Protein AF-A0A348VU96-F1 (afdb_monomer)

Mean predicted aligned error: 16.81 Å

Foldseek 3Di:
DDKDWDDDDPPDWTWIWDDDPPDIDIDTDPDDDDPPPPPPPPDDPDDDPPPQDADPPPRHTADLPDCARPVPRDGDDNPDDDPPLVVLLVPDDLVLQCLLAPPPSVVLSVVCVVQVPPPHGDDDFDFDVCCLPPVLLVCVFFVVVVVSVVCVVLVVDPPSNVVNNVVSRRCVSSVSSVVLSVQLSVLSVVDPDDPVVSSVSSNVSGYTDCCSVVVCVVVVVVVVVVCVVVVVVVVVVVQVVQVVVQLVLQLLLLVLLLVLCVVPVPDQFDDPVSSVVSVRDDDPQKDKDWPGGGQQWTKIWIGGVSHQWIWMQTNVSDIDTDGDD

Structure (mmCIF, N/CA/C/O backbone):
data_AF-A0A348VU96-F1
#
_entry.id   AF-A0A348VU96-F1
#
loop_
_atom_site.group_PDB
_atom_site.id
_atom_site.type_symbol
_atom_site.label_atom_id
_atom_site.label_alt_id
_atom_site.label_comp_id
_atom_site.label_asym_id
_atom_site.label_entity_id
_atom_site.label_seq_id
_atom_site.pdbx_PDB_ins_code
_atom_site.Cartn_x
_atom_site.Cartn_y
_atom_site.Cartn_z
_atom_site.occupancy
_atom_site.B_iso_or_equiv
_atom_site.auth_seq_id
_atom_site.auth_comp_id
_atom_site.auth_asym_id
_atom_site.auth_atom_id
_atom_site.pdbx_PDB_model_num
ATOM 1 N N . MET A 1 1 ? -46.632 -31.978 72.335 1.00 42.19 1 MET A N 1
ATOM 2 C CA . MET A 1 1 ? -46.566 -30.514 72.508 1.00 42.19 1 MET A CA 1
ATOM 3 C C . MET A 1 1 ? -45.256 -30.077 71.884 1.00 42.19 1 MET A C 1
ATOM 5 O O . MET A 1 1 ? -44.207 -30.447 72.394 1.00 42.19 1 MET A O 1
ATOM 9 N N . THR A 1 2 ? -45.311 -29.451 70.714 1.00 43.25 2 THR A N 1
ATOM 10 C CA . THR A 1 2 ? -44.117 -29.138 69.916 1.00 43.25 2 THR A CA 1
ATOM 11 C C . THR A 1 2 ? -43.866 -27.643 70.045 1.00 43.25 2 THR A C 1
ATOM 13 O O . THR A 1 2 ? -44.760 -26.848 69.757 1.00 43.25 2 THR A O 1
ATOM 16 N N . VAL A 1 3 ? -42.693 -27.264 70.551 1.00 43.44 3 VAL A N 1
ATOM 17 C CA . VAL A 1 3 ? -42.300 -25.859 70.713 1.00 43.44 3 VAL A CA 1
ATOM 18 C C . VAL A 1 3 ? -41.317 -25.532 69.601 1.00 43.44 3 VAL A C 1
ATOM 20 O O . VAL A 1 3 ? -40.217 -26.080 69.573 1.00 43.44 3 VAL A O 1
ATOM 23 N N . THR A 1 4 ? -41.715 -24.661 68.677 1.00 51.28 4 THR A N 1
ATOM 24 C CA . THR A 1 4 ? -40.843 -24.198 67.591 1.00 51.28 4 THR A CA 1
ATOM 25 C C . THR A 1 4 ? -40.392 -22.775 67.906 1.00 51.28 4 THR A C 1
ATOM 27 O O . THR A 1 4 ? -41.216 -21.873 68.080 1.00 51.28 4 THR A O 1
ATOM 30 N N . VAL A 1 5 ? -39.077 -22.588 68.031 1.00 49.28 5 VAL A N 1
ATOM 31 C CA . VAL A 1 5 ? -38.435 -21.292 68.295 1.00 49.28 5 VAL A CA 1
ATOM 32 C C . VAL A 1 5 ? -37.921 -20.747 66.965 1.00 49.28 5 VAL A C 1
ATOM 34 O O . VAL A 1 5 ? -37.116 -21.402 66.310 1.00 49.28 5 VAL A O 1
ATOM 37 N N . PHE A 1 6 ? -38.396 -19.570 66.554 1.00 49.44 6 PHE A N 1
ATOM 38 C CA . PHE A 1 6 ? -38.163 -19.045 65.198 1.00 49.44 6 PHE A CA 1
ATOM 39 C C . PHE A 1 6 ? -36.952 -18.110 65.079 1.00 49.44 6 PHE A C 1
ATOM 41 O O . PHE A 1 6 ? -36.527 -17.796 63.974 1.00 49.44 6 PHE A O 1
ATOM 48 N N . SER A 1 7 ? -36.391 -17.630 66.192 1.00 43.97 7 SER A N 1
ATOM 49 C CA . SER A 1 7 ? -35.294 -16.659 66.152 1.00 43.97 7 SER A CA 1
ATOM 50 C C . SER A 1 7 ? -34.526 -16.646 67.467 1.00 43.97 7 SER A C 1
ATOM 52 O O . SER A 1 7 ? -35.109 -16.342 68.505 1.00 43.97 7 SER A O 1
ATOM 54 N N . VAL A 1 8 ? -33.215 -16.891 67.411 1.00 47.66 8 VAL A N 1
ATOM 55 C CA . VAL A 1 8 ? -32.271 -16.638 68.510 1.00 47.66 8 VAL A CA 1
ATOM 56 C C . VAL A 1 8 ? -31.340 -15.513 68.060 1.00 47.66 8 VAL A C 1
ATOM 58 O O . VAL A 1 8 ? -30.375 -15.744 67.339 1.00 47.66 8 VAL A O 1
ATOM 61 N N . VAL A 1 9 ? -31.656 -14.276 68.454 1.00 46.94 9 VAL A N 1
ATOM 62 C CA . VAL A 1 9 ? -30.787 -13.106 68.250 1.00 46.94 9 VAL A CA 1
ATOM 63 C C . VAL A 1 9 ? -30.187 -12.732 69.608 1.00 46.94 9 VAL A C 1
ATOM 65 O O . VAL A 1 9 ? -30.952 -12.554 70.561 1.00 46.94 9 VAL A O 1
ATOM 68 N N . PRO A 1 10 ? -28.856 -12.588 69.740 1.00 39.34 10 PRO A N 1
ATOM 69 C CA . PRO A 1 10 ? -28.249 -12.162 70.997 1.00 39.34 10 PRO A CA 1
ATOM 70 C C . PRO A 1 10 ? -28.809 -10.795 71.422 1.00 39.34 10 PRO A C 1
ATOM 72 O O . PRO A 1 10 ? -28.723 -9.825 70.672 1.00 39.34 10 PRO A O 1
ATOM 75 N N . GLY A 1 11 ? -29.412 -10.719 72.613 1.00 48.31 11 GLY A N 1
ATOM 76 C CA . GLY A 1 11 ? -29.933 -9.470 73.183 1.00 48.31 11 GLY A CA 1
ATOM 77 C C . GLY A 1 11 ? -31.356 -9.056 72.772 1.00 48.31 11 GLY A C 1
ATOM 78 O O . GLY A 1 11 ? -31.738 -7.922 73.056 1.00 48.31 11 GLY A O 1
ATOM 79 N N . LYS A 1 12 ? -32.167 -9.922 72.137 1.00 46.38 12 LYS A N 1
ATOM 80 C CA . LYS A 1 12 ? -33.597 -9.645 71.860 1.00 46.38 12 LYS A CA 1
ATOM 81 C C . LYS A 1 12 ? -34.534 -10.792 72.275 1.00 46.38 12 LYS A C 1
ATOM 83 O O . LYS A 1 12 ? -34.117 -11.938 72.396 1.00 46.38 12 LYS A O 1
ATOM 88 N N . VAL A 1 13 ? -35.804 -10.439 72.513 1.00 45.66 13 VAL A N 1
ATOM 89 C CA . VAL A 1 13 ? -36.898 -11.305 73.005 1.00 45.66 13 VAL A CA 1
ATOM 90 C C . VAL A 1 13 ? -37.149 -12.490 72.064 1.00 45.66 13 VAL A C 1
ATOM 92 O O . VAL A 1 13 ? -37.256 -12.309 70.851 1.00 45.66 13 VAL A O 1
ATOM 95 N N . LEU A 1 14 ? -37.265 -13.695 72.632 1.00 52.31 14 LEU A N 1
ATOM 96 C CA . LEU A 1 14 ? -37.566 -14.920 71.891 1.00 52.31 14 LEU A CA 1
ATOM 97 C C . LEU A 1 14 ? -39.065 -14.999 71.583 1.00 52.31 14 LEU A C 1
ATOM 99 O O . LEU A 1 14 ? -39.901 -14.894 72.486 1.00 52.31 14 LEU A O 1
ATOM 103 N N . TYR A 1 15 ? -39.389 -15.248 70.316 1.00 49.47 15 TYR A N 1
ATOM 104 C CA . TYR A 1 15 ? -40.736 -15.594 69.873 1.00 49.47 15 TYR A CA 1
ATOM 105 C C . TYR A 1 15 ? -40.828 -17.106 69.703 1.00 49.47 15 TYR A C 1
ATOM 107 O O . TYR A 1 15 ? -40.037 -17.709 68.969 1.00 49.47 15 TYR A O 1
ATOM 115 N N . TYR A 1 16 ? -41.802 -17.716 70.369 1.00 56.75 16 TYR A N 1
ATOM 116 C CA . TYR A 1 16 ? -42.110 -19.129 70.201 1.00 56.75 16 TYR A CA 1
ATOM 117 C C . TYR A 1 16 ? -43.586 -19.299 69.847 1.00 56.75 16 TYR A C 1
ATOM 119 O O . TYR A 1 16 ? -44.441 -18.493 70.228 1.00 56.75 16 TYR A O 1
ATOM 127 N N . SER A 1 17 ? -43.880 -20.357 69.099 1.00 43.38 17 SER A N 1
ATOM 128 C CA . SER A 1 17 ? -45.250 -20.815 68.894 1.00 43.38 17 SER A CA 1
ATOM 129 C C . SER A 1 17 ? -45.357 -22.254 69.378 1.00 43.38 17 SER A C 1
ATOM 131 O O . SER A 1 17 ? -44.490 -23.081 69.082 1.00 43.38 17 SER A O 1
ATOM 133 N N . MET A 1 18 ? -46.405 -22.532 70.150 1.00 44.53 18 MET A N 1
ATOM 134 C CA . MET A 1 18 ? -46.741 -23.883 70.590 1.00 44.53 18 MET A CA 1
ATOM 135 C C . MET A 1 18 ? -48.030 -24.320 69.907 1.00 44.53 18 MET A C 1
ATOM 137 O O . MET A 1 18 ? -49.003 -23.561 69.881 1.00 44.53 18 MET A O 1
ATOM 141 N N . SER A 1 19 ? -48.052 -25.554 69.403 1.00 41.28 19 SER A N 1
ATOM 142 C CA . SER A 1 19 ? -49.282 -26.196 68.941 1.00 41.28 19 SER A CA 1
ATOM 143 C C . SER A 1 19 ? -49.766 -27.246 69.943 1.00 41.28 19 SER A C 1
ATOM 145 O O . SER A 1 19 ? -49.003 -28.076 70.455 1.00 41.28 19 SER A O 1
ATOM 147 N N . HIS A 1 20 ? -51.069 -27.202 70.225 1.00 37.47 20 HIS A N 1
ATOM 148 C CA . HIS A 1 20 ? -51.803 -28.269 70.898 1.00 37.47 20 HIS A CA 1
ATOM 149 C C . HIS A 1 20 ? -53.059 -28.565 70.068 1.00 37.47 20 HIS A C 1
ATOM 151 O O . HIS A 1 20 ? -54.088 -27.904 70.208 1.00 37.47 20 HIS A O 1
ATOM 157 N N . GLY A 1 21 ? -52.950 -29.512 69.133 1.00 58.69 21 GLY A N 1
ATOM 158 C CA . GLY A 1 21 ? -53.982 -29.752 68.119 1.00 58.69 21 GLY A CA 1
ATOM 159 C C . GLY A 1 21 ? -54.039 -28.637 67.064 1.00 58.69 21 GLY A C 1
ATOM 160 O O . GLY A 1 21 ? -53.005 -28.122 66.651 1.00 58.69 21 GLY A O 1
ATOM 161 N N . SER A 1 22 ? -55.242 -28.255 66.625 1.00 42.97 22 SER A N 1
ATOM 162 C CA . SER A 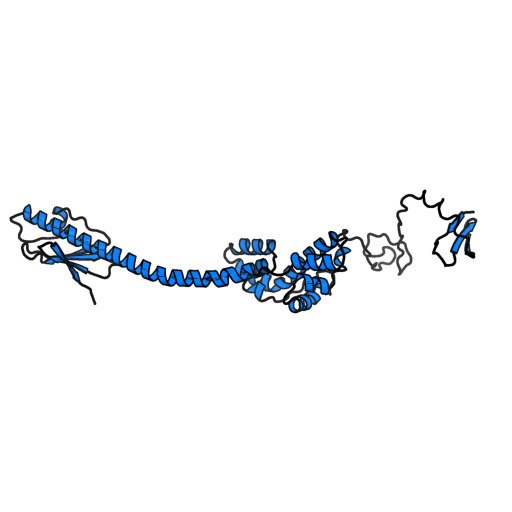1 22 ? -55.490 -27.288 65.537 1.00 42.97 22 SER A CA 1
ATOM 163 C C . SER A 1 22 ? -55.420 -25.805 65.946 1.00 42.97 22 SER A C 1
ATOM 165 O O . SER A 1 22 ? -55.791 -24.932 65.161 1.00 42.97 22 SER A O 1
ATOM 167 N N . ARG A 1 23 ? -54.958 -25.492 67.164 1.00 33.91 23 ARG A N 1
ATOM 168 C CA . ARG A 1 23 ? -54.922 -24.125 67.709 1.00 33.91 23 ARG A CA 1
ATOM 169 C C . ARG A 1 23 ? -53.484 -23.695 68.003 1.00 33.91 23 ARG A C 1
ATOM 171 O O . ARG A 1 23 ? -52.745 -24.415 68.674 1.00 33.91 23 ARG A O 1
ATOM 178 N N . TRP A 1 24 ? -53.118 -22.510 67.518 1.00 47.31 24 TRP A N 1
ATOM 179 C CA . TRP A 1 24 ? -51.796 -21.903 67.692 1.00 47.31 24 TRP A CA 1
ATOM 180 C C . TRP A 1 24 ? -51.843 -20.816 68.769 1.00 47.31 24 TRP A C 1
ATOM 182 O O . TRP A 1 24 ? -52.761 -19.994 68.783 1.00 47.31 24 TRP A O 1
ATOM 192 N N . LEU A 1 25 ? -50.862 -20.818 69.676 1.00 39.75 25 LEU A N 1
ATOM 193 C CA . LEU A 1 25 ? -50.668 -19.781 70.694 1.00 39.75 25 LEU A CA 1
ATOM 194 C C . LEU A 1 25 ? -49.301 -19.115 70.489 1.00 39.75 25 LEU A C 1
ATOM 196 O O . LEU A 1 25 ? -48.289 -19.806 70.352 1.00 39.75 25 LEU A O 1
ATOM 200 N N . HIS A 1 26 ? -49.279 -17.780 70.490 1.00 46.44 26 HIS A N 1
ATOM 201 C CA . HIS A 1 26 ? -48.069 -16.963 70.362 1.00 46.44 26 HIS A CA 1
ATOM 202 C C . HIS A 1 26 ? -47.764 -16.263 71.690 1.00 46.44 26 HIS A C 1
ATOM 204 O O . HIS A 1 26 ? -48.663 -15.683 72.299 1.00 46.44 26 HIS A O 1
ATOM 210 N N . GLY A 1 27 ? -46.503 -16.297 72.129 1.00 47.53 27 GLY A N 1
ATOM 211 C CA . GLY A 1 27 ? -46.058 -15.645 73.363 1.00 47.53 27 GLY A CA 1
ATOM 212 C C . GLY A 1 27 ? -44.611 -15.153 73.286 1.00 47.53 27 GLY A C 1
ATOM 213 O O . GLY A 1 27 ? -43.812 -15.652 72.493 1.00 47.53 27 GLY A O 1
ATOM 214 N N . GLN A 1 28 ? -44.283 -14.160 74.115 1.00 48.12 28 GLN A N 1
ATOM 215 C CA . GLN A 1 28 ? -42.925 -13.648 74.322 1.00 48.12 28 GLN A CA 1
ATOM 216 C C . GLN A 1 28 ? -42.360 -14.247 75.618 1.00 48.12 28 GLN A C 1
ATOM 218 O O . GLN A 1 28 ? -43.017 -14.172 76.656 1.00 48.12 28 GLN A O 1
ATOM 223 N N . ALA A 1 29 ? -41.167 -14.848 75.573 1.00 47.69 29 ALA A N 1
ATOM 224 C CA . ALA A 1 29 ? -40.478 -15.350 76.769 1.00 47.69 29 ALA A CA 1
ATOM 225 C C . ALA A 1 29 ? -39.295 -14.439 77.158 1.00 47.69 29 ALA A C 1
ATOM 227 O O . ALA A 1 29 ? -38.541 -14.022 76.271 1.00 47.69 29 ALA A O 1
ATOM 228 N N . PRO A 1 30 ? -39.083 -14.154 78.458 1.00 40.91 30 PRO A N 1
ATOM 229 C CA . PRO A 1 30 ? -37.866 -13.498 78.923 1.00 40.91 30 PRO A CA 1
ATOM 230 C C . PRO A 1 30 ? -36.652 -14.440 78.802 1.00 40.91 30 PRO A C 1
ATOM 232 O O . PRO A 1 30 ? -36.760 -15.657 78.931 1.00 40.91 30 PRO A O 1
ATOM 235 N N . SER A 1 31 ? -35.499 -13.847 78.495 1.00 48.31 31 SER A N 1
ATOM 236 C CA . SER A 1 31 ? -34.227 -14.469 78.096 1.00 48.31 31 SER A CA 1
ATOM 237 C C . SER A 1 31 ? -33.719 -15.599 79.010 1.00 48.31 31 SER A C 1
ATOM 239 O O . SER A 1 31 ? -33.625 -15.412 80.221 1.00 48.31 31 SER A O 1
ATOM 241 N N . LEU A 1 32 ? -33.284 -16.720 78.416 1.00 41.12 32 LEU A N 1
ATOM 242 C CA . LEU A 1 32 ? -32.554 -17.809 79.090 1.00 41.12 32 LEU A CA 1
ATOM 243 C C . LEU A 1 32 ? -31.019 -17.637 78.961 1.00 41.12 32 LEU A C 1
ATOM 245 O O . LEU A 1 32 ? -30.554 -17.087 77.960 1.00 41.12 32 LEU A O 1
ATOM 249 N N . PRO A 1 33 ? -30.219 -18.101 79.944 1.00 40.12 33 PRO A N 1
ATOM 250 C CA . PRO A 1 33 ? -28.768 -17.887 79.997 1.00 40.12 33 PRO A CA 1
ATOM 251 C C . PRO A 1 33 ? -27.965 -18.737 78.990 1.00 40.12 33 PRO A C 1
ATOM 253 O O . PRO A 1 33 ? -28.309 -19.875 78.679 1.00 40.12 33 PRO A O 1
ATOM 256 N N . LEU A 1 34 ? -26.839 -18.173 78.528 1.00 44.84 34 LEU A N 1
ATOM 257 C CA . LEU A 1 34 ? -25.986 -18.592 77.397 1.00 44.84 34 LEU A CA 1
ATOM 258 C C . LEU A 1 34 ? -25.362 -20.011 77.436 1.00 44.84 34 LEU A C 1
ATOM 260 O O . LEU A 1 34 ? -24.714 -20.408 76.471 1.00 44.84 34 LEU A O 1
ATOM 264 N N . GLY A 1 35 ? -25.534 -20.796 78.502 1.00 40.66 35 GLY A N 1
ATOM 265 C CA . GLY A 1 35 ? -24.790 -22.050 78.716 1.00 40.66 35 GLY A CA 1
ATOM 266 C C . GLY A 1 35 ? -25.250 -23.279 77.913 1.00 40.66 35 GLY A C 1
ATOM 267 O O . GLY A 1 35 ? -24.518 -24.260 77.849 1.00 40.66 35 GLY A O 1
ATOM 268 N N . LEU A 1 36 ? -26.435 -23.251 77.290 1.00 39.94 36 LEU A N 1
ATOM 269 C CA . LEU A 1 36 ? -27.053 -24.421 76.628 1.00 39.94 36 LEU A CA 1
ATOM 270 C C . LEU A 1 36 ? -26.972 -24.411 75.086 1.00 39.94 36 LEU A C 1
ATOM 272 O O . LEU A 1 36 ? -27.506 -25.304 74.430 1.00 39.94 36 LEU A O 1
ATOM 276 N N . MET A 1 37 ? -26.300 -23.424 74.486 1.00 37.00 37 MET A N 1
ATOM 277 C CA . MET A 1 37 ? -26.314 -23.194 73.030 1.00 37.00 37 MET A CA 1
ATOM 278 C C . MET A 1 37 ? -25.382 -24.112 72.216 1.00 37.00 37 MET A C 1
ATOM 280 O O . MET A 1 37 ? -25.533 -24.200 71.001 1.00 37.00 37 MET A O 1
ATOM 284 N N . SER A 1 38 ? -24.427 -24.815 72.835 1.00 37.91 38 SER A N 1
ATOM 285 C CA . SER A 1 38 ? -23.381 -25.545 72.092 1.00 37.91 38 SER A CA 1
ATOM 286 C C . SER A 1 38 ? -23.714 -27.001 71.741 1.00 37.91 38 SER A C 1
ATOM 288 O O . SER A 1 38 ? -22.986 -27.608 70.960 1.00 37.91 38 SER A O 1
ATOM 290 N N . SER A 1 39 ? -24.806 -27.575 72.263 1.00 34.25 39 SER A N 1
ATOM 291 C CA . SER A 1 39 ? -25.110 -29.006 72.069 1.00 34.25 39 SER A CA 1
ATOM 292 C C . SER A 1 39 ? -26.108 -29.299 70.935 1.00 34.25 39 SER A C 1
ATOM 294 O O . SER A 1 39 ? -26.091 -30.389 70.375 1.00 34.25 39 SER A O 1
ATOM 296 N N . PHE A 1 40 ? -26.916 -28.320 70.507 1.00 34.44 40 PHE A N 1
ATOM 297 C CA . PHE A 1 40 ? -27.958 -28.529 69.484 1.00 34.44 40 PHE A CA 1
ATOM 298 C C . PHE A 1 40 ? -27.549 -28.172 68.042 1.00 34.44 40 PHE A C 1
ATOM 300 O O . PHE A 1 40 ? -28.269 -28.499 67.104 1.00 34.44 40 PHE A O 1
ATOM 307 N N . ALA A 1 41 ? -26.383 -27.555 67.829 1.00 34.97 41 ALA A N 1
ATOM 308 C CA . ALA A 1 41 ? -25.950 -27.078 66.508 1.00 34.97 41 ALA A CA 1
ATOM 309 C C . ALA A 1 41 ? -25.345 -28.163 65.585 1.00 34.97 41 ALA A C 1
ATOM 311 O O . ALA A 1 41 ? -24.899 -27.847 64.486 1.00 34.97 41 ALA A O 1
ATOM 312 N N . LYS A 1 42 ? -25.301 -29.439 66.005 1.00 34.16 42 LYS A N 1
ATOM 313 C CA . LYS A 1 42 ? -24.595 -30.515 65.275 1.00 34.16 42 LYS A CA 1
ATOM 314 C C . LYS A 1 42 ? -25.510 -31.552 64.604 1.00 34.16 42 LYS A C 1
ATOM 316 O O . LYS A 1 42 ? -25.030 -32.617 64.226 1.00 34.16 42 LYS A O 1
ATOM 321 N N . GLN A 1 43 ? -26.810 -31.278 64.445 1.00 34.41 43 GLN A N 1
ATOM 322 C CA . GLN A 1 43 ? -27.734 -32.274 63.880 1.00 34.41 43 GLN A CA 1
ATOM 323 C C . GLN A 1 43 ? -28.944 -31.700 63.123 1.00 34.41 43 GLN A C 1
ATOM 325 O O . GLN A 1 43 ? -30.074 -32.134 63.326 1.00 34.41 43 GLN A O 1
ATOM 330 N N . SER A 1 44 ? -28.726 -30.768 62.196 1.00 36.50 44 SER A N 1
ATOM 331 C CA . SER A 1 44 ? -29.730 -30.449 61.173 1.00 36.50 44 SER A CA 1
ATOM 332 C C . SER A 1 44 ? -29.084 -30.369 59.793 1.00 36.50 44 SER A C 1
ATOM 334 O O . SER A 1 44 ? -28.345 -29.446 59.456 1.00 36.50 44 SER A O 1
ATOM 336 N N . GLY A 1 45 ? -29.339 -31.411 59.001 1.00 30.20 45 GLY A N 1
ATOM 337 C CA . GLY A 1 45 ? -29.059 -31.419 57.576 1.00 30.20 45 GLY A CA 1
ATOM 338 C C . GLY A 1 45 ? -29.895 -30.367 56.848 1.00 30.20 45 GLY A C 1
ATOM 339 O O . GLY A 1 45 ? -30.995 -30.029 57.276 1.00 30.20 45 GLY A O 1
ATOM 340 N N . LYS A 1 46 ? -29.312 -29.868 55.757 1.00 30.80 46 LYS A N 1
ATOM 341 C CA . LYS A 1 46 ? -29.918 -29.172 54.612 1.00 30.80 46 LYS A CA 1
ATOM 342 C C . LYS A 1 46 ? -31.461 -29.156 54.645 1.00 30.80 46 LYS A C 1
ATOM 344 O O . LYS A 1 46 ? -32.098 -30.116 54.225 1.00 30.80 46 LYS A O 1
ATOM 349 N N . ILE A 1 47 ? -32.046 -28.064 55.138 1.00 32.44 47 ILE A N 1
ATOM 350 C CA . ILE A 1 47 ? -33.459 -27.748 54.912 1.00 32.44 47 ILE A CA 1
ATOM 351 C C . ILE A 1 47 ? -33.484 -26.871 53.664 1.00 32.44 47 ILE A C 1
ATOM 353 O O . ILE A 1 47 ? -32.967 -25.757 53.660 1.00 32.44 47 ILE A O 1
ATOM 357 N N . GLU A 1 48 ? -33.998 -27.436 52.581 1.00 33.84 48 GLU A N 1
ATOM 358 C CA . GLU A 1 48 ? -34.308 -26.734 51.344 1.00 33.84 48 GLU A CA 1
ATOM 359 C C . GLU A 1 48 ? -35.520 -25.837 51.636 1.00 33.84 48 GLU A C 1
ATOM 361 O O . GLU A 1 48 ? -36.619 -26.328 51.890 1.00 33.84 48 GLU A O 1
ATOM 366 N N . GLU A 1 49 ? -35.306 -24.522 51.726 1.00 36.16 49 GLU A N 1
ATOM 367 C CA . GLU A 1 49 ? -36.390 -23.553 51.894 1.00 36.16 49 GLU A CA 1
ATOM 368 C C . GLU A 1 49 ? -37.206 -23.473 50.596 1.00 36.16 49 GLU A C 1
ATOM 370 O O . GLU A 1 49 ? -36.930 -22.653 49.716 1.00 36.16 49 GLU A O 1
ATOM 375 N N . ASP A 1 50 ? -38.230 -24.315 50.457 1.00 39.44 50 ASP A N 1
ATOM 376 C CA . ASP A 1 50 ? -39.243 -24.092 49.431 1.00 39.44 50 ASP A CA 1
ATOM 377 C C . ASP A 1 50 ? -40.184 -22.974 49.894 1.00 39.44 50 ASP A C 1
ATOM 379 O O . ASP A 1 50 ? -41.222 -23.190 50.518 1.00 39.44 50 ASP A O 1
ATOM 383 N N . HIS A 1 51 ? -39.772 -21.729 49.642 1.00 47.44 51 HIS A N 1
ATOM 384 C CA . HIS A 1 51 ? -40.626 -20.560 49.827 1.00 47.44 51 HIS A CA 1
ATOM 385 C C . HIS A 1 51 ? -41.814 -20.660 48.861 1.00 47.44 51 HIS A C 1
ATOM 387 O O . HIS A 1 51 ? -41.705 -20.300 47.683 1.00 47.44 51 HIS A O 1
ATOM 393 N N . MET A 1 52 ? -42.941 -21.177 49.354 1.00 50.28 52 MET A N 1
ATOM 394 C CA . MET A 1 52 ? -44.245 -21.113 48.692 1.00 50.28 52 MET A CA 1
ATOM 395 C C . MET A 1 52 ? -44.660 -19.643 48.566 1.00 50.28 52 MET A C 1
ATOM 397 O O . MET A 1 52 ? -44.975 -18.974 49.550 1.00 50.28 52 MET A O 1
ATOM 401 N N . ALA A 1 53 ? -44.627 -19.118 47.340 1.00 65.69 53 ALA A N 1
ATOM 402 C CA . ALA A 1 53 ? -45.058 -17.759 47.040 1.00 65.69 53 ALA A CA 1
ATOM 403 C C . ALA A 1 53 ? -46.582 -17.720 46.837 1.00 65.69 53 ALA A C 1
ATOM 405 O O . ALA A 1 53 ? -47.141 -18.522 46.090 1.00 65.69 53 ALA A O 1
ATOM 406 N N . PHE A 1 54 ? -47.262 -16.758 47.461 1.00 75.00 54 PHE A N 1
ATOM 407 C CA . PHE A 1 54 ? -48.696 -16.516 47.271 1.00 75.00 54 PHE A CA 1
ATOM 408 C C . PHE A 1 54 ? -48.923 -15.317 46.346 1.00 75.00 54 PHE A C 1
ATOM 410 O O . PHE A 1 54 ? -48.191 -14.326 46.394 1.00 75.00 54 PHE A O 1
ATOM 417 N N . CYS A 1 55 ? -49.950 -15.378 45.493 1.00 77.25 55 CYS A N 1
ATOM 418 C CA . CYS A 1 55 ? -50.289 -14.265 44.608 1.00 77.25 55 CYS A CA 1
ATOM 419 C C . CYS A 1 55 ? -50.776 -13.045 45.422 1.00 77.25 55 CYS A C 1
ATOM 421 O O . CYS A 1 55 ? -51.790 -13.158 46.114 1.00 77.25 55 CYS A O 1
ATOM 423 N N . PRO A 1 56 ? -50.174 -11.848 45.268 1.00 73.38 56 PRO A N 1
ATOM 424 C CA . PRO A 1 56 ? -50.554 -10.660 46.041 1.00 73.38 56 PRO A CA 1
ATOM 425 C C . PRO A 1 56 ? -51.949 -10.116 45.697 1.00 73.38 56 PRO A C 1
ATOM 427 O O . PRO A 1 56 ? -52.485 -9.299 46.437 1.00 73.38 56 PRO A O 1
ATOM 430 N N . LYS A 1 57 ? -52.546 -10.547 44.575 1.00 78.12 57 LYS A N 1
ATOM 431 C CA . LYS A 1 57 ? -53.863 -10.070 44.127 1.00 78.12 57 LYS A CA 1
ATOM 432 C C . LYS A 1 57 ? -55.020 -10.987 44.536 1.00 78.12 57 LYS A C 1
ATOM 434 O O . LYS A 1 57 ? -56.123 -10.500 44.747 1.00 78.12 57 LYS A O 1
ATOM 439 N N . CYS A 1 58 ? -54.807 -12.303 44.591 1.00 80.50 58 CYS A N 1
ATOM 440 C CA . CYS A 1 58 ? -55.886 -13.270 44.844 1.00 80.50 58 CYS 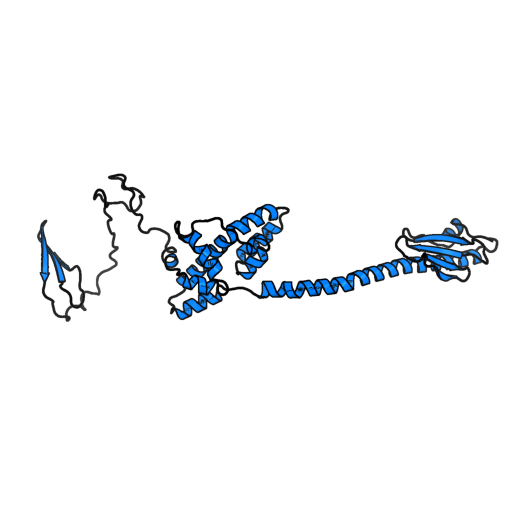A CA 1
ATOM 441 C C . CYS A 1 58 ? -55.590 -14.290 45.950 1.00 80.50 58 CYS A C 1
ATOM 443 O O . CYS A 1 58 ? -56.454 -15.113 46.238 1.00 80.50 58 CYS A O 1
ATOM 445 N N . GLY A 1 59 ? -54.391 -14.274 46.540 1.00 72.75 59 GLY A N 1
ATOM 446 C CA . GLY A 1 59 ? -54.019 -15.127 47.671 1.00 72.75 59 GLY A CA 1
ATOM 447 C C . GLY A 1 59 ? -53.842 -16.616 47.359 1.00 72.75 59 GLY A C 1
ATOM 448 O O . GLY A 1 59 ? -53.538 -17.378 48.268 1.00 72.75 59 GLY A O 1
ATOM 449 N N . LYS A 1 60 ? -54.014 -17.054 46.104 1.00 78.62 60 LYS A N 1
ATOM 450 C CA . LYS A 1 60 ? -53.771 -18.448 45.697 1.00 78.62 60 LYS A CA 1
ATOM 451 C C . LYS A 1 60 ? -52.272 -18.722 45.551 1.00 78.62 60 LYS A C 1
ATOM 453 O O . LYS A 1 60 ? -51.515 -17.818 45.186 1.00 78.62 60 LYS A O 1
ATOM 458 N N . GLU A 1 61 ? -51.869 -19.963 45.816 1.00 70.06 61 GLU A N 1
ATOM 459 C CA . GLU A 1 61 ? -50.494 -20.442 45.639 1.00 70.06 61 GLU A CA 1
ATOM 460 C C . GLU A 1 61 ? -50.019 -20.187 44.201 1.00 70.06 61 GLU A C 1
ATOM 462 O O . GLU A 1 61 ? -50.726 -20.469 43.228 1.00 70.06 61 GLU A O 1
ATOM 467 N N . ALA A 1 62 ? -48.842 -19.579 44.065 1.00 62.62 62 ALA A N 1
ATOM 468 C CA . ALA A 1 62 ? -48.237 -19.269 42.782 1.00 62.62 62 ALA A CA 1
ATOM 469 C C . ALA A 1 62 ? -47.197 -20.340 42.434 1.00 62.62 62 ALA A C 1
ATOM 471 O O . ALA A 1 62 ? -46.170 -20.464 43.098 1.00 62.62 62 ALA A O 1
ATOM 472 N N . VAL A 1 63 ? -47.444 -21.092 41.360 1.00 59.03 63 VAL A N 1
ATOM 473 C CA . VAL A 1 63 ? -46.447 -22.002 40.781 1.00 59.03 63 VAL A CA 1
ATOM 474 C C . VAL A 1 63 ? -45.351 -21.156 40.123 1.00 59.03 63 VAL A C 1
ATOM 476 O O . VAL A 1 63 ? -45.650 -20.287 39.302 1.00 59.03 63 VAL A O 1
ATOM 479 N N . LYS A 1 64 ? -44.086 -21.398 40.498 1.00 56.09 64 LYS A N 1
ATOM 480 C CA . LYS A 1 64 ? -42.900 -20.582 40.153 1.00 56.09 64 LYS A CA 1
ATOM 481 C C . LYS A 1 64 ? -42.609 -20.439 38.643 1.00 56.09 64 LYS A C 1
ATOM 483 O O . LYS A 1 64 ? -41.784 -19.610 38.275 1.00 56.09 64 LYS A O 1
ATOM 488 N N . GLU A 1 65 ? -43.293 -21.169 37.761 1.00 53.38 65 GLU A N 1
ATOM 489 C CA . GLU A 1 65 ? -42.956 -21.259 36.326 1.00 53.38 65 GLU A CA 1
ATOM 490 C C . GLU A 1 65 ? -43.923 -20.529 35.369 1.00 53.38 65 GLU A C 1
ATOM 492 O O . GLU A 1 65 ? -43.921 -20.773 34.164 1.00 53.38 65 GLU A O 1
ATOM 497 N N . GLY A 1 66 ? -44.749 -19.602 35.868 1.00 57.41 66 GLY A N 1
ATOM 498 C CA . GLY A 1 66 ? -45.679 -18.824 35.041 1.00 57.41 66 GLY A CA 1
ATOM 499 C C . GLY A 1 66 ? -45.515 -17.313 35.194 1.00 57.41 66 GLY A C 1
ATOM 500 O O . GLY A 1 66 ? -45.544 -16.781 36.299 1.00 57.41 66 GLY A O 1
ATOM 501 N N . SER A 1 67 ? -45.445 -16.583 34.077 1.00 67.50 67 SER A N 1
ATOM 502 C CA . SER A 1 67 ? -45.503 -15.109 34.055 1.00 67.50 67 SER A CA 1
ATOM 503 C C . SER A 1 67 ? -46.873 -14.543 34.476 1.00 67.50 67 SER A C 1
ATOM 505 O O . SER A 1 67 ? -47.004 -13.335 34.689 1.00 67.50 67 SER A O 1
ATOM 507 N N . PHE A 1 68 ? -47.882 -15.405 34.654 1.00 77.44 68 PHE A N 1
ATOM 508 C CA . PHE A 1 68 ? -49.249 -15.054 35.035 1.00 77.44 68 PHE A CA 1
ATOM 509 C C . PHE A 1 68 ? -49.817 -16.035 36.070 1.00 77.44 68 PHE A C 1
ATOM 511 O O . PHE A 1 68 ? -49.598 -17.242 35.995 1.00 77.44 68 PHE A O 1
ATOM 518 N N . CYS A 1 69 ? -50.591 -15.518 37.025 1.00 78.81 69 CYS A N 1
ATOM 519 C CA . CYS A 1 69 ? -51.310 -16.317 38.011 1.00 78.81 69 CYS A CA 1
ATOM 520 C C . CYS A 1 69 ? -52.483 -17.060 37.351 1.00 78.81 69 CYS A C 1
ATOM 522 O O . CYS A 1 69 ? -53.416 -16.424 36.862 1.00 78.81 69 CYS A O 1
ATOM 524 N N . GLN A 1 70 ? -52.496 -18.394 37.414 1.00 75.38 70 GLN A N 1
ATOM 525 C CA . GLN A 1 70 ? -53.578 -19.221 36.853 1.00 75.38 70 GLN A CA 1
ATOM 526 C C . GLN A 1 70 ? -54.948 -18.972 37.509 1.00 75.38 70 GLN A C 1
ATOM 528 O O . GLN A 1 70 ? -55.985 -19.199 36.898 1.00 75.38 70 GLN A O 1
ATOM 533 N N . GLY A 1 71 ? -54.969 -18.486 38.754 1.00 75.69 71 GLY A N 1
ATOM 534 C CA . GLY A 1 71 ? -56.206 -18.277 39.503 1.00 75.69 71 GLY A CA 1
ATOM 535 C C . GLY A 1 71 ? -56.924 -16.951 39.239 1.00 75.69 71 GLY A C 1
ATOM 536 O O . GLY A 1 71 ? -58.124 -16.875 39.491 1.00 75.69 71 GLY A O 1
ATOM 537 N N . CYS A 1 72 ? -56.214 -15.903 38.805 1.00 80.75 72 CYS A N 1
ATOM 538 C CA . CYS A 1 72 ? -56.793 -14.561 38.614 1.00 80.75 72 CYS A CA 1
ATOM 539 C C . CYS A 1 72 ? -56.274 -13.799 37.383 1.00 80.75 72 CYS A C 1
ATOM 541 O O . CYS A 1 72 ? -56.693 -12.665 37.153 1.00 80.75 72 CYS A O 1
ATOM 543 N N . GLY A 1 73 ? -55.334 -14.371 36.625 1.00 74.62 73 GLY A N 1
ATOM 544 C CA . GLY A 1 73 ? -54.743 -13.766 35.428 1.00 74.62 73 GLY A CA 1
ATOM 545 C C . GLY A 1 73 ? -53.762 -12.617 35.690 1.00 74.62 73 GLY A C 1
ATOM 546 O O . GLY A 1 73 ? -53.270 -12.008 34.743 1.00 74.62 73 GLY A O 1
ATOM 547 N N . ALA A 1 74 ? -53.457 -12.287 36.949 1.00 81.06 74 ALA A N 1
ATOM 548 C CA . ALA A 1 74 ? -52.519 -11.210 37.264 1.00 81.06 74 ALA A CA 1
ATOM 549 C C . ALA A 1 74 ? -51.078 -11.593 36.896 1.00 81.06 74 ALA A C 1
ATOM 551 O O . ALA A 1 74 ? -50.635 -12.704 37.189 1.00 81.06 74 ALA A O 1
ATOM 552 N N . LYS A 1 75 ? -50.333 -10.657 36.298 1.00 76.94 75 LYS A N 1
ATOM 553 C CA . LYS A 1 75 ? -48.903 -10.821 36.011 1.00 76.94 75 LYS A CA 1
ATOM 554 C C . LYS A 1 75 ? -48.128 -10.899 37.328 1.00 76.94 75 LYS A C 1
ATOM 556 O O . LYS A 1 75 ? -48.237 -9.991 38.152 1.00 76.94 75 LYS A O 1
ATOM 561 N N . LEU A 1 76 ? -47.383 -11.981 37.538 1.00 72.88 76 LEU A N 1
ATOM 562 C CA . LEU A 1 76 ? -46.577 -12.159 38.747 1.00 72.88 76 LEU A CA 1
ATOM 563 C C . LEU A 1 76 ? -45.201 -11.501 38.552 1.00 72.88 76 LEU A C 1
ATOM 565 O O . LEU A 1 76 ? -44.645 -11.573 37.451 1.00 72.88 76 LEU A O 1
ATOM 569 N N . PRO A 1 77 ? -44.636 -10.845 39.583 1.00 59.16 77 PRO A N 1
ATOM 570 C CA . PRO A 1 77 ? -43.258 -10.383 39.530 1.00 59.16 77 PRO A CA 1
ATOM 571 C C . PRO A 1 77 ? -42.349 -11.615 39.492 1.00 59.16 77 PRO A C 1
ATOM 573 O O . PRO A 1 77 ? -42.218 -12.326 40.484 1.00 59.16 77 PRO A O 1
ATOM 576 N N . VAL A 1 78 ? -41.757 -11.895 38.330 1.00 56.28 78 VAL A N 1
ATOM 577 C CA . VAL A 1 78 ? -40.774 -12.972 38.166 1.00 56.28 78 VAL A CA 1
ATOM 578 C C . VAL A 1 78 ? -39.539 -12.593 38.979 1.00 56.28 78 VAL A C 1
ATOM 580 O O . VAL A 1 78 ? -38.704 -11.813 38.527 1.00 56.28 78 VAL A O 1
ATOM 583 N N . GLN A 1 79 ? -39.441 -13.106 40.203 1.00 51.72 79 GLN A N 1
ATOM 584 C CA . GLN A 1 79 ? -38.212 -13.049 40.980 1.00 51.72 79 GLN A CA 1
ATOM 585 C C . GLN A 1 79 ? -37.391 -14.307 40.694 1.00 51.72 79 GLN A C 1
ATOM 587 O O . GLN A 1 79 ? -37.701 -15.389 41.175 1.00 51.72 79 GLN A O 1
ATOM 592 N N . GLY A 1 80 ? -36.340 -14.118 39.893 1.00 47.00 80 GLY A N 1
ATOM 593 C CA . GLY A 1 80 ? -35.073 -14.838 40.031 1.00 47.00 80 GLY A CA 1
ATOM 594 C C . GLY A 1 80 ? -35.059 -16.321 39.658 1.00 47.00 80 GLY A C 1
ATOM 595 O O . GLY A 1 80 ? -35.060 -17.178 40.530 1.00 47.00 80 GLY A O 1
ATOM 596 N N . GLY A 1 81 ? -34.900 -16.606 38.364 1.00 36.78 81 GLY A N 1
ATOM 597 C CA . GLY A 1 81 ? -34.538 -17.929 37.835 1.00 36.78 81 GLY A CA 1
ATOM 598 C C . GLY A 1 81 ? -33.774 -17.830 36.510 1.00 36.78 81 GLY A C 1
ATOM 599 O O . GLY A 1 81 ? -34.036 -18.583 35.581 1.00 36.78 81 GLY A O 1
ATOM 600 N N . GLY A 1 82 ? -32.890 -16.837 36.374 1.00 40.44 82 GLY A N 1
ATOM 601 C CA . GLY A 1 82 ? -31.918 -16.786 35.278 1.00 40.44 82 GLY A CA 1
ATOM 602 C C . GLY A 1 82 ? -30.660 -17.589 35.639 1.00 40.44 82 GLY A C 1
ATOM 603 O O . GLY A 1 82 ? -30.377 -17.745 36.829 1.00 40.44 82 GLY A O 1
ATOM 604 N N . PRO A 1 83 ? -29.886 -18.094 34.657 1.00 39.69 83 PRO A N 1
ATOM 605 C CA . PRO A 1 83 ? -28.630 -18.783 34.934 1.00 39.69 83 PRO A CA 1
ATOM 606 C C . PRO A 1 83 ? -27.731 -17.907 35.818 1.00 39.69 83 PRO A C 1
ATOM 608 O O . PRO A 1 83 ? -27.641 -16.700 35.599 1.00 39.69 83 PRO A O 1
ATOM 611 N N . GLN A 1 84 ? -27.050 -18.532 36.783 1.00 42.81 84 GLN A N 1
ATOM 612 C CA . GLN A 1 84 ? -26.269 -17.958 37.897 1.00 42.81 84 GLN A CA 1
ATOM 613 C C . GLN A 1 84 ? -25.172 -16.924 37.526 1.00 42.81 84 GLN A C 1
ATOM 615 O O . GLN A 1 84 ? -24.451 -16.452 38.397 1.00 42.81 84 GLN A O 1
ATOM 620 N N . GLY A 1 85 ? -25.058 -16.508 36.262 1.00 42.44 85 GLY A N 1
ATOM 621 C CA . GLY A 1 85 ? -24.225 -15.386 35.821 1.00 42.44 85 GLY A CA 1
ATOM 622 C C . GLY A 1 85 ? -24.842 -13.991 36.022 1.00 42.44 85 GLY A C 1
ATOM 623 O O . GLY A 1 85 ? -24.138 -13.003 35.833 1.00 42.44 85 GLY A O 1
ATOM 624 N N . SER A 1 86 ? -26.123 -13.870 36.394 1.00 45.66 86 SER A N 1
ATOM 625 C CA . SER A 1 86 ? -26.808 -12.565 36.482 1.00 45.66 86 SER A CA 1
ATOM 626 C C . SER A 1 86 ? -26.609 -11.811 37.805 1.00 45.66 86 SER A C 1
ATOM 628 O O . SER A 1 86 ? -26.748 -10.594 37.825 1.00 45.66 86 SER A O 1
ATOM 630 N N . VAL A 1 87 ? -26.235 -12.478 38.903 1.00 44.31 87 VAL A N 1
ATOM 631 C CA . VAL A 1 87 ? -26.046 -11.811 40.215 1.00 44.31 87 VAL A CA 1
ATOM 632 C C . VAL A 1 87 ? -24.741 -10.998 40.267 1.00 44.31 87 VAL A C 1
ATOM 634 O O . VAL A 1 87 ? -24.663 -9.987 40.957 1.00 44.31 87 VAL A O 1
ATOM 637 N N . ALA A 1 88 ? -23.724 -11.376 39.484 1.00 44.66 88 ALA A N 1
ATOM 638 C CA . ALA A 1 88 ? -22.470 -10.621 39.385 1.00 44.66 88 ALA A CA 1
ATOM 639 C C . ALA A 1 88 ? -22.603 -9.338 38.536 1.00 44.66 88 ALA A C 1
ATOM 641 O O . ALA A 1 88 ? -21.832 -8.397 38.709 1.00 44.66 88 ALA A O 1
ATOM 642 N N . ALA A 1 89 ? -23.577 -9.280 37.619 1.00 48.06 89 ALA A N 1
ATOM 643 C CA . ALA A 1 89 ? -23.759 -8.150 36.706 1.00 48.06 89 ALA A CA 1
ATOM 644 C C . ALA A 1 89 ? -24.504 -6.964 37.347 1.00 48.06 89 ALA A C 1
ATOM 646 O O . ALA A 1 89 ? -24.235 -5.815 36.988 1.00 48.06 89 ALA A O 1
ATOM 647 N N . SER A 1 90 ? -25.366 -7.221 38.338 1.00 50.78 90 SER A N 1
ATOM 648 C CA . SER A 1 90 ? -26.201 -6.203 38.990 1.00 50.78 90 SER A CA 1
ATOM 649 C C . SER A 1 90 ? -25.439 -5.257 39.935 1.00 50.78 90 SER A C 1
ATOM 651 O O . SER A 1 90 ? -26.035 -4.325 40.470 1.00 50.78 90 SER A O 1
ATOM 653 N N . HIS A 1 91 ? -24.128 -5.459 40.124 1.00 55.62 91 HIS A N 1
ATOM 654 C CA . HIS A 1 91 ? -23.252 -4.619 40.954 1.00 55.62 91 HIS A CA 1
ATOM 655 C C . HIS A 1 91 ? -22.112 -3.929 40.180 1.00 55.62 91 HIS A C 1
ATOM 657 O O . HIS A 1 91 ? -21.192 -3.399 40.800 1.00 55.62 91 HIS A O 1
ATOM 663 N N . LEU A 1 92 ? -22.154 -3.893 38.842 1.00 71.19 92 LEU A N 1
ATOM 664 C CA . LEU A 1 92 ? -21.178 -3.125 38.060 1.00 71.19 92 LEU A CA 1
ATOM 665 C C . LEU A 1 92 ? -21.425 -1.623 38.225 1.00 71.19 92 LEU A C 1
ATOM 667 O O . LEU A 1 92 ? -22.344 -1.062 37.624 1.00 71.19 92 LEU A O 1
ATOM 671 N N . GLN A 1 93 ? -20.591 -0.968 39.031 1.00 79.00 93 GLN A N 1
ATOM 672 C CA . GLN A 1 93 ? -20.719 0.456 39.302 1.00 79.00 93 GLN A CA 1
ATOM 673 C C . GLN A 1 93 ? -20.050 1.280 38.191 1.00 79.00 93 GLN A C 1
ATOM 675 O O . GLN A 1 93 ? -19.140 0.832 37.492 1.00 79.00 93 GLN A O 1
ATOM 680 N N . GLU A 1 94 ? -20.484 2.528 38.019 1.00 85.50 94 GLU A N 1
ATOM 681 C CA . GLU A 1 94 ? -19.891 3.455 37.049 1.00 85.50 94 GLU A CA 1
ATOM 682 C C . GLU A 1 94 ? -18.371 3.640 37.250 1.00 85.50 94 GLU A C 1
ATOM 684 O O . GLU A 1 94 ? -17.609 3.760 36.288 1.00 85.50 94 GLU A O 1
ATOM 689 N N . SER A 1 95 ? -17.923 3.618 38.507 1.00 86.88 95 SER A N 1
ATOM 690 C CA . SER A 1 95 ? -16.515 3.681 38.917 1.00 86.88 95 SER A CA 1
ATOM 691 C C . SER A 1 95 ? -15.678 2.536 38.333 1.00 86.88 95 SER A C 1
ATOM 693 O O . SER A 1 95 ? -14.547 2.764 37.890 1.00 86.88 95 SER A O 1
ATOM 695 N N . ASP A 1 96 ? -16.241 1.331 38.243 1.00 88.62 96 ASP A N 1
ATOM 696 C CA . ASP A 1 96 ? -15.570 0.167 37.662 1.00 88.62 96 ASP A CA 1
ATOM 697 C C . ASP A 1 96 ? -15.363 0.362 36.152 1.00 88.62 96 ASP A C 1
ATOM 699 O O . ASP A 1 96 ? -14.257 0.161 35.642 1.00 88.62 96 ASP A O 1
ATOM 703 N N . TYR A 1 97 ? -16.378 0.870 35.437 1.00 89.56 97 TYR A N 1
ATOM 704 C CA . TYR A 1 97 ? -16.248 1.229 34.018 1.00 89.56 97 TYR A CA 1
ATOM 705 C C . TYR A 1 97 ? -15.193 2.315 33.802 1.00 89.56 97 TYR A C 1
ATOM 707 O O . TYR A 1 97 ? -14.405 2.233 32.858 1.00 89.56 97 TYR A O 1
ATOM 715 N N . ARG A 1 98 ? -15.141 3.332 34.666 1.00 91.62 98 ARG A N 1
ATOM 716 C CA . ARG A 1 98 ? -14.131 4.397 34.576 1.00 91.62 98 ARG A CA 1
ATOM 717 C C . ARG A 1 98 ? -12.719 3.845 34.718 1.00 91.62 98 ARG A C 1
ATOM 719 O O . ARG A 1 98 ? -11.844 4.195 33.926 1.00 91.62 98 ARG A O 1
ATOM 726 N N . THR A 1 99 ? -12.537 2.924 35.658 1.00 92.50 99 THR A N 1
ATOM 727 C CA . THR A 1 99 ? -11.264 2.243 35.907 1.00 92.50 99 THR A CA 1
ATOM 728 C C . THR A 1 99 ? -10.871 1.342 34.735 1.00 92.50 99 THR A C 1
ATOM 730 O O . THR A 1 99 ? -9.732 1.389 34.274 1.00 92.50 99 THR A O 1
ATOM 733 N N . PHE A 1 100 ? -11.821 0.583 34.183 1.00 92.62 100 PHE A N 1
ATOM 734 C CA . PHE A 1 100 ? -11.594 -0.286 33.029 1.00 92.62 100 PHE A CA 1
ATOM 735 C C . PHE A 1 100 ? -11.268 0.503 31.752 1.00 92.62 100 PHE A C 1
ATOM 737 O O . PHE A 1 100 ? -10.367 0.142 31.002 1.00 92.62 100 PHE A O 1
ATOM 744 N N . ILE A 1 101 ? -11.984 1.591 31.461 1.00 93.38 101 ILE A N 1
ATOM 745 C CA . ILE A 1 101 ? -11.804 2.357 30.215 1.00 93.38 101 ILE A CA 1
ATOM 746 C C . ILE A 1 101 ? -10.558 3.250 30.281 1.00 93.38 101 ILE A C 1
ATOM 748 O O . ILE A 1 101 ? -9.890 3.452 29.256 1.00 93.38 101 ILE A O 1
ATOM 752 N N . GLY A 1 102 ? -10.271 3.802 31.463 1.00 91.62 102 GLY A N 1
ATOM 753 C CA . GLY A 1 102 ? -9.169 4.720 31.716 1.00 91.62 102 GLY A CA 1
ATOM 754 C C . GLY A 1 102 ? -9.370 6.078 31.041 1.00 91.62 102 GLY A C 1
ATOM 755 O O . GLY A 1 102 ? -10.382 6.757 31.223 1.00 91.62 102 GLY A O 1
ATOM 756 N N . LYS A 1 103 ? -8.388 6.503 30.238 1.00 89.69 103 LYS A N 1
ATOM 757 C CA . LYS A 1 103 ? -8.414 7.818 29.583 1.00 89.69 103 LYS A CA 1
ATOM 758 C C . LYS A 1 103 ? -9.669 7.977 28.709 1.00 89.69 103 LYS A C 1
ATOM 760 O O . LYS A 1 103 ? -9.973 7.128 27.866 1.00 89.69 103 LYS A O 1
ATOM 765 N N . ASN A 1 104 ? -10.349 9.115 28.868 1.00 89.12 104 ASN A N 1
ATOM 766 C CA . ASN A 1 104 ? -11.623 9.457 28.219 1.00 89.12 104 ASN A CA 1
ATOM 767 C C . ASN A 1 104 ? -12.837 8.615 28.664 1.00 89.12 104 ASN A C 1
ATOM 769 O O . ASN A 1 104 ? -13.797 8.515 27.898 1.00 89.12 104 ASN A O 1
ATOM 773 N N . ALA A 1 105 ? -12.816 8.015 29.858 1.00 91.75 105 ALA A N 1
ATOM 774 C CA . ALA A 1 105 ? -13.933 7.224 30.374 1.00 91.75 105 ALA A CA 1
ATOM 775 C C . ALA A 1 105 ? -15.279 7.966 30.358 1.00 91.75 105 ALA A C 1
ATOM 777 O O . ALA A 1 105 ? -16.264 7.386 29.906 1.00 91.75 105 ALA A O 1
ATOM 778 N N . ASP A 1 106 ? -15.308 9.246 30.747 1.00 91.00 106 ASP A N 1
ATOM 779 C CA . ASP A 1 106 ? -16.531 10.065 30.805 1.00 91.00 106 ASP A CA 1
ATOM 780 C C . ASP A 1 106 ? -17.363 10.000 29.521 1.00 91.00 106 ASP A C 1
ATOM 782 O O . ASP A 1 106 ? -18.579 9.820 29.558 1.00 91.00 106 ASP A O 1
ATOM 786 N N . LYS A 1 107 ? -16.697 10.072 28.360 1.00 89.81 107 LYS A N 1
ATOM 787 C CA . LYS A 1 107 ? -17.360 10.064 27.047 1.00 89.81 107 LYS A CA 1
ATOM 788 C C . LYS A 1 107 ? -18.089 8.753 26.761 1.00 89.81 107 LYS A C 1
ATOM 790 O O . LYS A 1 107 ? -19.088 8.755 26.047 1.00 89.81 107 LYS A O 1
ATOM 795 N N . TYR A 1 108 ? -17.557 7.638 27.253 1.00 91.19 108 TYR A N 1
ATOM 796 C CA . TYR A 1 108 ? -18.140 6.312 27.050 1.00 91.19 108 TYR A CA 1
ATOM 797 C C . TYR A 1 108 ? -19.226 6.036 28.079 1.00 91.19 108 TYR A C 1
ATOM 799 O O . TYR A 1 108 ? -20.316 5.609 27.718 1.00 91.19 108 TYR A O 1
ATOM 807 N N . VAL A 1 109 ? -18.941 6.347 29.340 1.00 90.69 109 VAL A N 1
ATOM 808 C CA . VAL A 1 109 ? -19.859 6.155 30.459 1.00 90.69 109 VAL A CA 1
ATOM 809 C C . VAL A 1 109 ? -21.166 6.921 30.251 1.00 90.69 109 VAL A C 1
ATOM 811 O O . VAL A 1 109 ? -22.234 6.330 30.389 1.00 90.69 109 VAL A O 1
ATOM 814 N N . ALA A 1 110 ? -21.099 8.176 29.792 1.00 89.62 110 ALA A N 1
ATOM 815 C CA . ALA A 1 110 ? -22.292 8.950 29.448 1.00 89.62 110 ALA A CA 1
ATOM 816 C C . ALA A 1 110 ? -23.176 8.238 28.406 1.00 89.62 110 ALA A C 1
ATOM 818 O O . ALA A 1 110 ? -24.400 8.261 28.498 1.00 89.62 110 ALA A O 1
ATOM 819 N N . LYS A 1 111 ? -22.565 7.549 27.431 1.00 89.19 111 LYS A N 1
ATOM 820 C CA . LYS A 1 111 ? -23.302 6.789 26.412 1.00 89.19 111 LYS A CA 1
ATOM 821 C C . LYS A 1 111 ? -23.831 5.454 26.928 1.00 89.19 111 LYS A C 1
ATOM 823 O O . LYS A 1 111 ? -24.847 4.982 26.430 1.00 89.19 111 LYS A O 1
ATOM 828 N N . PHE A 1 112 ? -23.166 4.845 27.909 1.00 88.62 112 PHE A N 1
ATOM 829 C CA . PHE A 1 112 ? -23.586 3.565 28.482 1.00 88.62 112 PHE A CA 1
ATOM 830 C C . PHE A 1 112 ? -24.924 3.658 29.219 1.00 88.62 112 PHE A C 1
ATOM 832 O O . PHE A 1 112 ? -25.653 2.669 29.249 1.00 88.62 112 PHE A O 1
ATOM 839 N N . GLY A 1 113 ? -25.302 4.849 29.699 1.00 81.94 113 GLY A N 1
ATOM 840 C CA . GLY A 1 113 ? -26.631 5.109 30.266 1.00 81.94 113 GLY A CA 1
ATOM 841 C C . GLY A 1 113 ? -27.794 4.778 29.315 1.00 81.94 113 GLY A C 1
ATOM 842 O O . GLY A 1 113 ? -28.861 4.349 29.756 1.00 81.94 113 GLY A O 1
ATOM 843 N N . HIS A 1 114 ? -27.581 4.889 27.998 1.00 83.12 114 HIS A N 1
ATOM 844 C CA . HIS A 1 114 ? -28.583 4.503 26.998 1.00 83.12 114 HIS A CA 1
ATOM 845 C C . HIS A 1 114 ? -28.783 2.985 26.882 1.00 83.12 114 HIS A C 1
ATOM 847 O O . HIS A 1 114 ? -29.794 2.556 26.339 1.00 83.12 114 HIS A O 1
ATOM 853 N N . PHE A 1 115 ? -27.844 2.168 27.369 1.00 85.06 115 PHE A N 1
ATOM 854 C CA . PHE A 1 115 ? -27.906 0.703 27.269 1.00 85.06 115 PHE A CA 1
ATOM 855 C C . PHE A 1 115 ? -28.318 0.031 28.585 1.00 85.06 115 PHE A C 1
ATOM 857 O O . PHE A 1 115 ? -28.694 -1.144 28.590 1.00 85.06 115 PHE A O 1
ATOM 864 N N . SER A 1 116 ? -28.241 0.761 29.701 1.00 69.44 116 SER A N 1
ATOM 865 C CA . SER A 1 116 ? -28.579 0.272 31.042 1.00 69.44 116 SER A CA 1
ATOM 866 C C . SER A 1 116 ? -30.022 0.562 31.474 1.00 69.44 116 SER A C 1
ATOM 868 O O . SER A 1 116 ? -30.513 -0.090 32.388 1.00 69.44 116 SER A O 1
ATOM 870 N N . SER A 1 117 ? -30.717 1.503 30.829 1.00 59.59 117 SER A N 1
ATOM 871 C CA . SER A 1 117 ? -32.023 2.020 31.279 1.00 59.59 117 SER A CA 1
ATOM 872 C C . SER A 1 117 ? -33.250 1.203 30.837 1.00 59.59 117 SER A C 1
ATOM 874 O O . SER A 1 117 ? -34.293 1.297 31.477 1.00 59.59 117 SER A O 1
ATOM 876 N N . GLY A 1 118 ? -33.152 0.376 29.790 1.00 53.22 118 GLY A N 1
ATOM 877 C CA . GLY A 1 118 ? -34.278 -0.383 29.213 1.00 53.22 118 GLY A CA 1
ATOM 878 C C . GLY A 1 118 ? -34.403 -1.848 29.660 1.00 53.22 118 GLY A C 1
ATOM 879 O O . GLY A 1 118 ? -35.070 -2.632 28.988 1.00 53.22 118 GLY A O 1
ATOM 880 N N . GLY A 1 119 ? -33.739 -2.239 30.751 1.00 56.41 119 GLY A N 1
ATOM 881 C CA . GLY A 1 119 ? -33.430 -3.637 31.079 1.00 56.41 119 GLY A CA 1
ATOM 882 C C . GLY A 1 119 ? -31.993 -3.980 30.671 1.00 56.41 119 GLY A C 1
ATOM 883 O O . GLY A 1 119 ? -31.459 -3.404 29.720 1.00 56.41 119 GLY A O 1
ATOM 884 N N . GLU A 1 120 ? -31.325 -4.858 31.426 1.00 58.75 120 GLU A N 1
ATOM 885 C CA . GLU A 1 120 ? -29.877 -5.099 31.315 1.00 58.75 120 GLU A CA 1
ATOM 886 C C . GLU A 1 120 ? -29.416 -5.385 29.872 1.00 58.75 120 GLU A C 1
ATOM 888 O O . GLU A 1 120 ? -29.540 -6.491 29.352 1.00 58.75 120 GLU A O 1
ATOM 893 N N . GLY A 1 121 ? -28.783 -4.401 29.224 1.00 63.47 121 GLY A N 1
ATOM 894 C CA . GLY A 1 121 ? -28.182 -4.571 27.899 1.00 63.47 121 GLY A CA 1
ATOM 895 C C . GLY A 1 121 ? -29.115 -4.356 26.711 1.00 63.47 121 GLY A C 1
ATOM 896 O O . GLY A 1 121 ? -28.803 -4.852 25.623 1.00 63.47 121 GLY A O 1
ATOM 897 N N . SER A 1 122 ? -30.209 -3.611 26.894 1.00 74.38 122 SER A N 1
ATOM 898 C CA . SER A 1 122 ? -31.034 -3.121 25.784 1.00 74.38 122 SER A CA 1
ATOM 899 C C . SER A 1 122 ? -30.180 -2.389 24.733 1.00 74.38 122 SER A C 1
ATOM 901 O O . SER A 1 122 ? -29.304 -1.582 25.056 1.00 74.38 122 SER A O 1
ATOM 903 N N . PHE A 1 123 ? -30.380 -2.729 23.459 1.00 81.38 123 PHE A N 1
ATOM 904 C CA . PHE A 1 123 ? -29.663 -2.099 22.354 1.00 81.38 123 PHE A CA 1
ATOM 905 C C . PHE A 1 123 ? -30.266 -0.725 22.046 1.00 81.38 123 PHE A C 1
ATOM 907 O O . PHE A 1 123 ? -31.472 -0.611 21.843 1.00 81.38 123 PHE A O 1
ATOM 914 N N . ALA A 1 124 ? -29.410 0.292 21.931 1.00 84.25 124 ALA A N 1
ATOM 915 C CA . ALA A 1 124 ? -29.764 1.584 21.357 1.00 84.25 124 ALA A CA 1
ATOM 916 C C . ALA A 1 124 ? -28.772 1.938 20.238 1.00 84.25 124 ALA A C 1
ATOM 918 O O . ALA A 1 124 ? -27.554 1.816 20.394 1.00 84.25 124 ALA A O 1
ATOM 919 N N . ALA A 1 125 ? -29.280 2.378 19.089 1.00 88.62 125 ALA A N 1
ATOM 920 C CA . ALA A 1 125 ? -28.418 2.833 18.005 1.00 88.62 125 ALA A CA 1
ATOM 921 C C . ALA A 1 125 ? -27.730 4.139 18.427 1.00 88.62 125 ALA A C 1
ATOM 923 O O . ALA A 1 125 ? -28.392 5.116 18.773 1.00 88.62 125 ALA A O 1
ATOM 924 N N . THR A 1 126 ? -26.396 4.163 18.418 1.00 91.00 126 THR A N 1
ATOM 925 C CA . THR A 1 126 ? -25.627 5.355 18.800 1.00 91.00 126 THR A CA 1
ATOM 926 C C . THR A 1 126 ? -24.446 5.537 17.867 1.00 91.00 126 THR A C 1
ATOM 928 O O . THR A 1 126 ? -23.710 4.600 17.579 1.00 91.00 126 THR A O 1
ATOM 931 N N . TRP A 1 127 ? -24.210 6.766 17.425 1.00 93.19 127 TRP A N 1
ATOM 932 C CA . TRP A 1 127 ? -23.110 7.019 16.505 1.00 93.19 127 TRP A CA 1
ATOM 933 C C . TRP A 1 127 ? -21.740 6.984 17.204 1.00 93.19 127 TRP A C 1
ATOM 935 O O . TRP A 1 127 ? -21.544 7.525 18.308 1.00 93.19 127 TRP A O 1
ATOM 945 N N . HIS A 1 128 ? -20.765 6.349 16.553 1.00 94.38 128 HIS A N 1
ATOM 946 C CA . HIS A 1 128 ? -19.387 6.247 17.017 1.00 94.38 128 HIS A CA 1
ATOM 947 C C . HIS A 1 128 ? -18.372 6.461 15.882 1.00 94.38 128 HIS A C 1
ATOM 949 O O . HIS A 1 128 ? -18.000 5.538 15.159 1.00 94.38 128 HIS A O 1
ATOM 955 N N . TRP A 1 129 ? -17.855 7.690 15.787 1.00 94.50 129 TRP A N 1
ATOM 956 C CA . TRP A 1 129 ? -16.943 8.120 14.720 1.00 94.50 129 TRP A CA 1
ATOM 957 C C . TRP A 1 129 ? -15.693 7.244 14.527 1.00 94.50 129 TRP A C 1
ATOM 959 O O . TRP A 1 129 ? -15.450 6.831 13.394 1.00 94.50 129 TRP A O 1
ATOM 969 N N . PRO A 1 130 ? -14.905 6.897 15.571 1.00 92.75 130 PRO A N 1
ATOM 970 C CA . PRO A 1 130 ? -13.708 6.079 15.360 1.00 92.75 130 PRO A CA 1
ATOM 971 C C . PRO A 1 130 ? -14.015 4.678 14.824 1.00 92.75 130 PRO A C 1
ATOM 973 O O . PRO A 1 130 ? -13.240 4.135 14.044 1.00 92.75 130 PRO A O 1
ATOM 976 N N . ALA A 1 131 ? -15.152 4.101 15.224 1.00 94.62 131 ALA A N 1
ATOM 977 C CA . ALA A 1 131 ? -15.547 2.775 14.760 1.00 94.62 131 ALA A CA 1
ATOM 978 C C . ALA A 1 131 ? -16.066 2.813 13.313 1.00 94.62 131 ALA A C 1
ATOM 980 O O . ALA A 1 131 ? -15.967 1.813 12.621 1.00 94.62 131 ALA A O 1
ATOM 981 N N . PHE A 1 132 ? -16.560 3.956 12.834 1.00 96.00 132 PHE A N 1
ATOM 982 C CA . PHE A 1 132 ? -16.965 4.116 11.440 1.00 96.00 132 PHE A CA 1
ATOM 983 C C . PHE A 1 132 ? -15.769 4.227 10.482 1.00 96.00 132 PHE A C 1
ATOM 985 O O . PHE A 1 132 ? -15.731 3.521 9.487 1.00 96.00 132 PHE A O 1
ATOM 992 N N . PHE A 1 133 ? -14.789 5.095 10.759 1.00 94.88 133 PHE A N 1
ATOM 993 C CA . PHE A 1 133 ? -13.693 5.345 9.806 1.00 94.88 133 PHE A CA 1
ATOM 994 C C . PHE A 1 133 ? -12.563 4.318 9.881 1.00 94.88 133 PHE A C 1
ATOM 996 O O . PHE A 1 133 ? -11.936 4.004 8.873 1.00 94.88 133 PHE A O 1
ATOM 1003 N N . VAL A 1 134 ? -12.265 3.826 11.083 1.00 93.31 134 VAL A N 1
ATOM 1004 C CA . VAL A 1 134 ? -11.120 2.941 11.330 1.00 93.31 134 VAL A CA 1
ATOM 1005 C C . VAL A 1 134 ? -11.496 1.798 12.284 1.00 93.31 134 VAL A C 1
ATOM 1007 O O . VAL A 1 134 ? -10.836 1.619 13.312 1.00 93.31 134 VAL A O 1
ATOM 1010 N N . PRO A 1 135 ? -12.536 0.988 11.981 1.00 94.44 135 PRO A N 1
ATOM 1011 C CA . PRO A 1 135 ? -13.053 -0.023 12.907 1.00 94.44 135 PRO A CA 1
ATOM 1012 C C . PRO A 1 135 ? -11.997 -1.024 13.354 1.00 94.44 135 PRO A C 1
ATOM 1014 O O . PRO A 1 135 ? -11.884 -1.293 14.547 1.00 94.44 135 PRO A O 1
ATOM 1017 N N . PHE A 1 136 ? -11.191 -1.531 12.417 1.00 94.00 136 PHE A N 1
ATOM 1018 C CA . PHE A 1 136 ? -10.139 -2.502 12.710 1.00 94.00 136 PHE A CA 1
ATOM 1019 C C . PHE A 1 136 ? -9.143 -1.962 13.749 1.00 94.00 136 PHE A C 1
ATOM 1021 O O . PHE A 1 136 ? -8.952 -2.561 14.809 1.00 94.00 136 PHE A O 1
ATOM 1028 N N . PHE A 1 137 ? -8.569 -0.782 13.496 1.00 92.88 137 PHE A N 1
ATOM 1029 C CA . PHE A 1 137 ? -7.598 -0.163 14.400 1.00 92.88 137 PHE A CA 1
ATOM 1030 C C . PHE A 1 137 ? -8.226 0.276 15.723 1.00 92.88 137 PHE A C 1
ATOM 1032 O O . PHE A 1 137 ? -7.607 0.100 16.769 1.00 92.88 137 PHE A O 1
ATOM 1039 N N . TRP A 1 138 ? -9.456 0.797 15.712 1.00 94.12 138 TRP A N 1
ATOM 1040 C CA . TRP A 1 138 ? -10.169 1.153 16.939 1.00 94.12 138 TRP A CA 1
ATOM 1041 C C . TRP A 1 138 ? -10.422 -0.074 17.831 1.00 94.12 138 TRP A C 1
ATOM 1043 O O . TRP A 1 138 ? -10.186 -0.008 19.040 1.00 94.12 138 TRP A O 1
ATOM 1053 N N . MET A 1 139 ? -10.840 -1.206 17.252 1.00 95.25 139 MET A N 1
ATOM 1054 C CA . MET A 1 139 ? -11.058 -2.452 17.994 1.00 95.25 139 MET A CA 1
ATOM 1055 C C . MET A 1 139 ? -9.752 -3.014 18.562 1.00 95.25 139 MET A C 1
ATOM 1057 O O . MET A 1 139 ? -9.725 -3.390 19.733 1.00 95.25 139 MET A O 1
ATOM 1061 N N . LEU A 1 140 ? -8.660 -3.012 17.789 1.00 94.69 140 LEU A N 1
ATOM 1062 C CA . LEU A 1 140 ? -7.331 -3.396 18.285 1.00 94.69 140 LEU A CA 1
ATOM 1063 C C . LEU A 1 140 ? -6.854 -2.473 19.416 1.00 94.69 140 LEU A C 1
ATOM 1065 O O . LEU A 1 140 ? -6.390 -2.943 20.455 1.00 94.69 140 LEU A O 1
ATOM 1069 N N . TYR A 1 141 ? -7.022 -1.162 19.240 1.00 93.75 141 TYR A N 1
ATOM 1070 C CA . TYR A 1 141 ? -6.676 -0.148 20.233 1.00 93.75 141 TYR A CA 1
ATOM 1071 C C . TYR A 1 141 ? -7.435 -0.349 21.553 1.00 93.75 141 TYR A C 1
ATOM 1073 O O . TYR A 1 141 ? -6.842 -0.210 22.620 1.00 93.75 141 TYR A O 1
ATOM 1081 N N . ARG A 1 142 ? -8.720 -0.729 21.500 1.00 94.00 142 ARG A N 1
ATOM 1082 C CA . ARG A 1 142 ? -9.576 -1.027 22.667 1.00 94.00 142 ARG A CA 1
ATOM 1083 C C . ARG A 1 142 ? -9.586 -2.510 23.079 1.00 94.00 142 ARG A C 1
ATOM 1085 O O . ARG A 1 142 ? -10.460 -2.912 23.841 1.00 94.00 142 ARG A O 1
ATOM 1092 N N . LYS A 1 143 ? -8.622 -3.311 22.604 1.00 93.62 143 LYS A N 1
ATOM 1093 C CA . LYS A 1 143 ? -8.417 -4.735 22.952 1.00 93.62 143 LYS A CA 1
ATOM 1094 C C . LYS A 1 143 ? -9.577 -5.687 22.603 1.00 93.62 143 LYS A C 1
ATOM 1096 O O . LYS A 1 143 ? -9.650 -6.805 23.108 1.00 93.62 143 LYS A O 1
ATOM 1101 N N . MET A 1 144 ? -10.453 -5.306 21.677 1.00 95.00 144 MET A N 1
ATOM 1102 C CA . MET A 1 144 ? -11.536 -6.155 21.164 1.00 95.00 144 MET A CA 1
ATOM 1103 C C . MET A 1 144 ? -11.045 -7.064 20.023 1.00 95.00 144 MET A C 1
ATOM 1105 O O . MET A 1 144 ? -11.568 -7.017 18.912 1.00 95.00 144 MET A O 1
ATOM 1109 N N . TYR A 1 145 ? -10.028 -7.894 20.283 1.00 94.44 145 TYR A N 1
ATOM 1110 C CA . TYR A 1 145 ? -9.301 -8.641 19.241 1.00 94.44 145 TYR A CA 1
ATOM 1111 C C . TYR A 1 145 ? -10.172 -9.600 18.421 1.00 94.44 145 TYR A C 1
ATOM 1113 O O . TYR A 1 145 ? -9.996 -9.699 17.211 1.00 94.44 145 TYR A O 1
ATOM 1121 N N . PHE A 1 146 ? -11.147 -10.258 19.055 1.00 95.25 146 PHE A N 1
ATOM 1122 C CA . PHE A 1 146 ? -12.093 -11.130 18.352 1.00 95.25 146 PHE A CA 1
ATOM 1123 C C . PHE A 1 146 ? -12.891 -10.365 17.286 1.00 95.25 146 PHE A C 1
ATOM 1125 O O . PHE A 1 146 ? -12.959 -10.777 16.131 1.00 95.25 146 PHE A O 1
ATOM 1132 N N . TRP A 1 147 ? -13.450 -9.212 17.661 1.00 95.06 147 TRP A N 1
ATOM 1133 C CA . TRP A 1 147 ? -14.198 -8.371 16.730 1.00 95.06 147 TRP A CA 1
ATOM 1134 C C . TRP A 1 147 ? -13.287 -7.753 15.669 1.00 95.06 147 TRP A C 1
ATOM 1136 O O . TRP A 1 147 ? -13.688 -7.669 14.514 1.00 95.06 147 TRP A O 1
ATOM 1146 N N . ALA A 1 148 ? -12.048 -7.399 16.025 1.00 95.75 148 ALA A N 1
ATOM 1147 C CA . ALA A 1 148 ? -11.062 -6.933 15.054 1.00 95.75 148 ALA A CA 1
ATOM 1148 C C . ALA A 1 148 ? -10.773 -7.994 13.978 1.00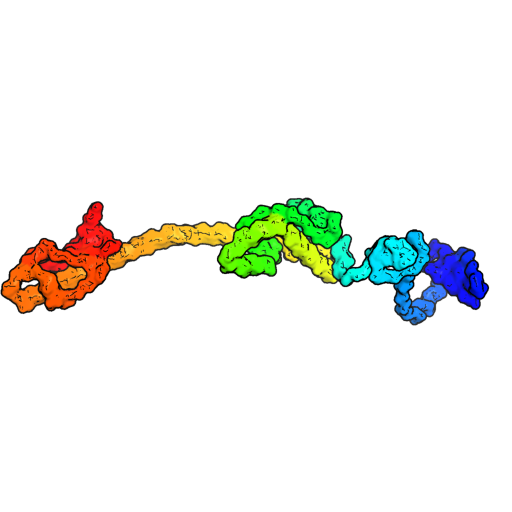 95.75 148 ALA A C 1
ATOM 1150 O O . ALA A 1 148 ? -10.746 -7.663 12.795 1.00 95.75 148 ALA A O 1
ATOM 1151 N N . LEU A 1 149 ? -10.619 -9.267 14.366 1.00 96.69 149 LEU A N 1
ATOM 1152 C CA . LEU A 1 149 ? -10.439 -10.376 13.426 1.00 96.69 149 LEU A CA 1
ATOM 1153 C C . LEU A 1 149 ? -11.663 -10.550 12.517 1.00 96.69 149 LEU A C 1
ATOM 1155 O O . LEU A 1 149 ? -11.511 -10.687 11.308 1.00 96.69 149 LEU A O 1
ATOM 1159 N N . LEU A 1 150 ? -12.872 -10.495 13.078 1.00 95.50 150 LEU A N 1
ATOM 1160 C CA . LEU A 1 150 ? -14.109 -10.595 12.302 1.00 95.50 150 LEU A CA 1
ATOM 1161 C C . LEU A 1 150 ? -14.211 -9.469 11.262 1.00 95.50 150 LEU A C 1
ATOM 1163 O O . LEU A 1 150 ? -14.497 -9.734 10.098 1.00 95.50 150 LEU A O 1
ATOM 1167 N N . VAL A 1 151 ? -13.917 -8.226 11.654 1.00 95.06 151 VAL A N 1
ATOM 1168 C CA . VAL A 1 151 ? -13.886 -7.076 10.735 1.00 95.06 151 VAL A CA 1
ATOM 1169 C C . VAL A 1 151 ? -12.828 -7.250 9.652 1.00 95.06 151 VAL A C 1
ATOM 1171 O O . VAL A 1 151 ? -13.091 -6.923 8.498 1.00 95.06 151 VAL A O 1
ATOM 1174 N N . PHE A 1 152 ? -11.654 -7.780 9.999 1.00 95.25 152 PHE A N 1
ATOM 1175 C CA . PHE A 1 152 ? -10.581 -8.047 9.044 1.00 95.25 152 PHE A CA 1
ATOM 1176 C C . PHE A 1 152 ? -10.995 -9.084 7.992 1.00 95.25 152 PHE A C 1
ATOM 1178 O O . PHE A 1 152 ? -10.843 -8.840 6.798 1.00 95.25 152 PHE A O 1
ATOM 1185 N N . VAL A 1 153 ? -11.581 -10.205 8.423 1.00 96.38 153 VAL A N 1
ATOM 1186 C CA . VAL A 1 153 ? -12.030 -11.280 7.524 1.00 96.38 153 VAL A CA 1
ATOM 1187 C C . VAL A 1 153 ? -13.189 -10.818 6.640 1.00 96.38 153 VAL A C 1
ATOM 1189 O O . VAL A 1 153 ? -13.145 -11.009 5.429 1.00 96.38 153 VAL A O 1
ATOM 1192 N N . ILE A 1 154 ? -14.204 -10.159 7.209 1.00 95.44 154 ILE A N 1
ATOM 1193 C CA . ILE A 1 154 ? -15.336 -9.629 6.428 1.00 95.44 154 ILE A CA 1
ATOM 1194 C C . ILE A 1 154 ? -14.867 -8.535 5.464 1.00 95.44 154 ILE A C 1
ATOM 1196 O O . ILE A 1 154 ? -15.358 -8.453 4.343 1.00 95.44 154 ILE A O 1
ATOM 1200 N N . GLY A 1 155 ? -13.892 -7.718 5.868 1.00 92.81 155 GLY A N 1
ATOM 1201 C CA . GLY A 1 155 ? -13.309 -6.676 5.026 1.00 92.81 155 GLY A CA 1
ATOM 1202 C C . GLY A 1 155 ? -12.587 -7.202 3.781 1.00 92.81 155 GLY A C 1
ATOM 1203 O O . GLY A 1 155 ? -12.440 -6.448 2.823 1.00 92.81 155 GLY A O 1
ATOM 1204 N N . ALA A 1 156 ? -12.179 -8.476 3.760 1.00 94.12 156 ALA A N 1
ATOM 1205 C CA . ALA A 1 156 ? -11.589 -9.109 2.580 1.00 94.12 156 ALA A CA 1
ATOM 1206 C C . ALA A 1 156 ? -12.628 -9.449 1.494 1.00 94.12 156 ALA A C 1
ATOM 1208 O O . ALA A 1 156 ? -12.260 -9.693 0.345 1.00 94.12 156 ALA A O 1
ATOM 1209 N N . ILE A 1 157 ? -13.921 -9.459 1.836 1.00 96.44 157 ILE A N 1
ATOM 1210 C CA . ILE A 1 157 ? -15.006 -9.698 0.884 1.00 96.44 157 ILE A CA 1
ATOM 1211 C C . ILE A 1 157 ? -15.259 -8.399 0.097 1.00 96.44 157 ILE A C 1
ATOM 1213 O O . ILE A 1 157 ? -15.541 -7.361 0.711 1.00 96.44 157 ILE A O 1
ATOM 1217 N N . PRO A 1 158 ? -15.209 -8.425 -1.251 1.00 96.19 158 PRO A N 1
ATOM 1218 C CA . PRO A 1 158 ? -15.505 -7.253 -2.067 1.00 96.19 158 PRO A CA 1
ATOM 1219 C C . PRO A 1 158 ? -16.848 -6.619 -1.686 1.00 96.19 158 PRO A C 1
ATOM 1221 O O . PRO A 1 158 ? -17.843 -7.314 -1.498 1.00 96.19 158 PRO A O 1
ATOM 1224 N N . PHE A 1 159 ? -16.869 -5.290 -1.564 1.00 95.38 159 PHE A N 1
ATOM 1225 C CA . PHE A 1 159 ? -18.048 -4.472 -1.226 1.00 95.38 159 PHE A CA 1
ATOM 1226 C C . PHE A 1 159 ? -18.668 -4.672 0.169 1.00 95.38 159 PHE A C 1
ATOM 1228 O O . PHE A 1 159 ? -19.472 -3.835 0.575 1.00 95.38 159 PHE A O 1
ATOM 1235 N N . ALA A 1 160 ? -18.273 -5.682 0.955 1.00 94.00 160 ALA A N 1
ATOM 1236 C CA . ALA A 1 160 ? -18.812 -5.889 2.306 1.00 94.00 160 ALA A CA 1
ATOM 1237 C C . ALA A 1 160 ? -18.588 -4.676 3.228 1.00 94.00 160 ALA A C 1
ATOM 1239 O O . ALA A 1 160 ? -19.410 -4.378 4.097 1.00 94.00 160 ALA A O 1
ATOM 1240 N N . TRP A 1 161 ? -17.509 -3.926 2.993 1.00 92.38 161 TRP A N 1
ATOM 1241 C CA . TRP A 1 161 ? -17.190 -2.689 3.703 1.00 92.38 161 TRP A CA 1
ATOM 1242 C C . TRP A 1 161 ? -18.281 -1.606 3.587 1.00 92.38 161 TRP A C 1
ATOM 1244 O O . TRP A 1 161 ? -18.452 -0.844 4.537 1.00 92.38 161 TRP A O 1
ATOM 1254 N N . LEU A 1 162 ? -19.062 -1.568 2.496 1.00 94.38 162 LEU A N 1
ATOM 1255 C CA . LEU A 1 162 ? -20.134 -0.579 2.294 1.00 94.38 162 LEU A CA 1
ATOM 1256 C C . LEU A 1 162 ? -21.265 -0.722 3.317 1.00 94.38 162 LEU A C 1
ATOM 1258 O O . LEU A 1 162 ? -21.831 0.273 3.761 1.00 94.38 162 LEU A O 1
ATOM 1262 N N . VAL A 1 163 ? -21.580 -1.959 3.703 1.00 94.94 163 VAL A N 1
ATOM 1263 C CA . VAL A 1 163 ? -22.626 -2.262 4.691 1.00 94.94 163 VAL A CA 1
ATOM 1264 C C . VAL A 1 163 ? -22.034 -2.338 6.094 1.00 94.94 163 VAL A C 1
ATOM 1266 O O . VAL A 1 163 ? -22.624 -1.862 7.063 1.00 94.94 163 VAL A O 1
ATOM 1269 N N . MET A 1 164 ? -20.840 -2.914 6.215 1.00 94.06 164 MET A N 1
ATOM 1270 C CA . MET A 1 164 ? -20.197 -3.154 7.500 1.00 94.06 164 MET A CA 1
ATOM 1271 C C . MET A 1 164 ? -19.779 -1.849 8.202 1.00 94.06 164 MET A C 1
ATOM 1273 O O . MET A 1 164 ? -19.998 -1.728 9.407 1.00 94.06 164 MET A O 1
ATOM 1277 N N . MET A 1 165 ? -19.269 -0.839 7.481 1.00 95.00 165 MET A N 1
ATOM 1278 C CA . MET A 1 165 ? -18.834 0.432 8.090 1.00 95.00 165 MET A CA 1
ATOM 1279 C C . MET A 1 165 ? -19.982 1.190 8.783 1.00 95.00 165 MET A C 1
ATOM 1281 O O . MET A 1 165 ? -19.838 1.501 9.970 1.00 95.00 165 MET A O 1
ATOM 1285 N N . PRO A 1 166 ? -21.144 1.454 8.139 1.00 96.00 166 PRO A N 1
ATOM 1286 C CA . PRO A 1 166 ? -22.269 2.101 8.816 1.00 96.00 166 PRO A CA 1
ATOM 1287 C C . PRO A 1 166 ? -22.784 1.298 10.015 1.00 96.00 166 PRO A C 1
ATOM 1289 O O . PRO A 1 166 ? -23.049 1.875 11.070 1.00 96.00 166 PRO A O 1
ATOM 1292 N N . VAL A 1 167 ? -22.872 -0.032 9.888 1.00 95.44 167 VAL A N 1
ATOM 1293 C CA . VAL A 1 167 ? -23.327 -0.914 10.976 1.00 95.44 167 VAL A CA 1
ATOM 1294 C C . VAL A 1 167 ? -22.397 -0.816 12.184 1.00 95.44 167 VAL A C 1
ATOM 1296 O O . VAL A 1 167 ? -22.868 -0.658 13.312 1.00 95.44 167 VAL A O 1
ATOM 1299 N N . ILE A 1 168 ? -21.080 -0.846 11.982 1.00 96.38 168 ILE A N 1
ATOM 1300 C CA . ILE A 1 168 ? -20.119 -0.698 13.081 1.00 96.38 168 ILE A CA 1
ATOM 1301 C C . ILE A 1 168 ? -20.116 0.732 13.635 1.00 96.38 168 ILE A C 1
ATOM 1303 O O . ILE A 1 168 ? -19.994 0.922 14.846 1.00 96.38 168 ILE A O 1
ATOM 1307 N N . GLY A 1 169 ? -20.326 1.743 12.792 1.00 96.31 169 GLY A N 1
ATOM 1308 C CA . GLY A 1 169 ? -20.510 3.125 13.233 1.00 96.31 169 GLY A CA 1
ATOM 1309 C C . GLY A 1 169 ? -21.700 3.294 14.184 1.00 96.31 169 GLY A C 1
ATOM 1310 O O . GLY A 1 169 ? -21.584 4.005 15.182 1.00 96.31 169 GLY A O 1
ATOM 1311 N N . LEU A 1 170 ? -22.814 2.604 13.916 1.00 95.81 170 LEU A N 1
ATOM 1312 C CA . LEU A 1 170 ? -24.043 2.642 14.724 1.00 95.81 170 LEU A CA 1
ATOM 1313 C C . LEU A 1 170 ? -24.001 1.749 15.970 1.00 95.81 170 LEU A C 1
ATOM 1315 O O . LEU A 1 170 ? -24.705 2.009 16.949 1.00 95.81 170 LEU A O 1
ATOM 1319 N N . THR A 1 171 ? -23.212 0.674 15.935 1.00 95.06 171 THR A N 1
ATOM 1320 C CA . THR A 1 171 ? -23.159 -0.325 17.016 1.00 95.06 171 THR A CA 1
ATOM 1321 C C . THR A 1 171 ? -21.891 -0.238 17.865 1.00 95.06 171 THR A C 1
ATOM 1323 O O . THR A 1 171 ? -21.842 -0.838 18.936 1.00 95.06 171 THR A O 1
ATOM 1326 N N . GLY A 1 172 ? -20.883 0.547 17.472 1.00 94.50 172 GLY A N 1
ATOM 1327 C CA . GLY A 1 172 ? -19.561 0.558 18.105 1.00 94.50 172 GLY A CA 1
ATOM 1328 C C . GLY A 1 172 ? -19.579 0.798 19.620 1.00 94.50 172 GLY A C 1
ATOM 1329 O O . GLY A 1 172 ? -18.944 0.052 20.366 1.00 94.50 172 GLY A O 1
ATOM 1330 N N . ASN A 1 173 ? -20.355 1.775 20.112 1.00 94.25 173 ASN A N 1
ATOM 1331 C CA . ASN A 1 173 ? -20.459 2.008 21.563 1.00 94.25 173 ASN A CA 1
ATOM 1332 C C . ASN A 1 173 ? -21.084 0.812 22.290 1.00 94.25 173 ASN A C 1
ATOM 1334 O O . ASN A 1 173 ? -20.626 0.453 23.371 1.00 94.25 173 ASN A O 1
ATOM 1338 N N . TYR A 1 174 ? -22.105 0.194 21.693 1.00 93.12 174 TYR A N 1
ATOM 1339 C CA . TYR A 1 174 ? -22.796 -0.959 22.264 1.00 93.12 174 TYR A CA 1
ATOM 1340 C C . TYR A 1 174 ? -21.902 -2.205 22.280 1.00 93.12 174 TYR A C 1
ATOM 1342 O O . TYR A 1 174 ? -21.835 -2.912 23.284 1.00 93.12 174 TYR A O 1
ATOM 1350 N N . MET A 1 175 ? -21.154 -2.448 21.199 1.00 93.81 175 MET A N 1
ATOM 1351 C CA . MET A 1 175 ? -20.181 -3.541 21.130 1.00 93.81 175 MET A CA 1
ATOM 1352 C C . MET A 1 175 ? -19.129 -3.408 22.231 1.00 93.81 175 MET A C 1
ATOM 1354 O O . MET A 1 175 ? -18.847 -4.377 22.938 1.00 93.81 175 MET A O 1
ATOM 1358 N N . TYR A 1 176 ? -18.594 -2.197 22.413 1.00 94.31 176 TYR A N 1
ATOM 1359 C CA . TYR A 1 176 ? -17.617 -1.926 23.461 1.00 94.31 176 TYR A CA 1
ATOM 1360 C C . TYR A 1 176 ? -18.227 -2.018 24.864 1.00 94.31 176 TYR A C 1
ATOM 1362 O O . TYR A 1 176 ? -17.610 -2.610 25.745 1.00 94.31 176 TYR A O 1
ATOM 1370 N N . PHE A 1 177 ? -19.449 -1.516 25.066 1.00 92.19 177 PHE A N 1
ATOM 1371 C CA . PHE A 1 177 ? -20.195 -1.674 26.316 1.00 92.19 177 PHE A CA 1
ATOM 1372 C C . PHE A 1 177 ? -20.347 -3.150 26.696 1.00 92.19 177 PHE A C 1
ATOM 1374 O O . PHE A 1 177 ? -19.975 -3.550 27.797 1.00 92.19 177 PHE A O 1
ATOM 1381 N N . ASN A 1 178 ? -20.833 -3.981 25.771 1.00 91.19 178 ASN A N 1
ATOM 1382 C CA . ASN A 1 178 ? -21.041 -5.403 26.022 1.00 91.19 178 ASN A CA 1
ATOM 1383 C C . ASN A 1 178 ? -19.715 -6.138 26.266 1.00 91.19 178 ASN A C 1
ATOM 1385 O O . ASN A 1 178 ? -19.644 -7.005 27.134 1.00 91.19 178 ASN A O 1
ATOM 1389 N N . HIS A 1 179 ? -18.662 -5.781 25.527 1.00 92.50 179 HIS A N 1
ATOM 1390 C CA . HIS A 1 179 ? -17.322 -6.318 25.741 1.00 92.50 179 HIS A CA 1
ATOM 1391 C C . HIS A 1 179 ? -16.783 -5.971 27.135 1.00 92.50 179 HIS A C 1
ATOM 1393 O O . HIS A 1 179 ? -16.379 -6.875 27.865 1.00 92.50 179 HIS A O 1
ATOM 1399 N N . ALA A 1 180 ? -16.823 -4.690 27.516 1.00 91.62 180 ALA A N 1
ATOM 1400 C CA . ALA A 1 180 ? -16.386 -4.222 28.826 1.00 91.62 180 ALA A CA 1
ATOM 1401 C C . ALA A 1 180 ? -17.181 -4.918 29.934 1.00 91.62 180 ALA A C 1
ATOM 1403 O O . ALA A 1 180 ? -16.593 -5.526 30.819 1.00 91.62 180 ALA A O 1
ATOM 1404 N N . ARG A 1 181 ? -18.514 -4.940 29.831 1.00 88.81 181 ARG A N 1
ATOM 1405 C CA . ARG A 1 181 ? -19.393 -5.610 30.795 1.00 88.81 181 ARG A CA 1
ATOM 1406 C C . ARG A 1 181 ? -19.030 -7.083 30.987 1.00 88.81 181 ARG A C 1
ATOM 1408 O O . ARG A 1 181 ? -18.857 -7.510 32.122 1.00 88.81 181 ARG A O 1
ATOM 1415 N N . LYS A 1 182 ? -18.872 -7.849 29.899 1.00 88.81 182 LYS A N 1
ATOM 1416 C CA . LYS A 1 182 ? -18.484 -9.271 29.971 1.00 88.81 182 LYS A CA 1
ATOM 1417 C C . LYS A 1 182 ? -17.122 -9.453 30.640 1.00 88.81 182 LYS A C 1
ATOM 1419 O O . LYS A 1 182 ? -16.992 -10.276 31.536 1.00 88.81 182 LYS A O 1
ATOM 1424 N N . LYS A 1 183 ? -16.131 -8.645 30.256 1.00 88.44 183 LYS A N 1
ATOM 1425 C CA . LYS A 1 183 ? -14.776 -8.717 30.820 1.00 88.44 183 LYS A CA 1
ATOM 1426 C C . LYS A 1 183 ? -14.719 -8.353 32.300 1.00 88.44 183 LYS A C 1
ATOM 1428 O O . LYS A 1 183 ? -13.974 -8.974 33.050 1.00 88.44 183 LYS A O 1
ATOM 1433 N N . MET A 1 184 ? -15.498 -7.366 32.721 1.00 87.44 184 MET A N 1
ATOM 1434 C CA . MET A 1 184 ? -15.575 -6.984 34.128 1.00 87.44 184 MET A CA 1
ATOM 1435 C C . MET A 1 184 ? -16.355 -8.009 34.952 1.00 87.44 184 MET A C 1
ATOM 1437 O O . MET A 1 184 ? -15.930 -8.318 36.058 1.00 87.44 184 MET A O 1
ATOM 1441 N N . ALA A 1 185 ? -17.427 -8.595 34.408 1.00 84.56 185 ALA A N 1
ATOM 1442 C CA . ALA A 1 185 ? -18.151 -9.682 35.066 1.00 84.56 185 ALA A CA 1
ATOM 1443 C C . ALA A 1 185 ? -17.257 -10.921 35.267 1.00 84.56 185 ALA A C 1
ATOM 1445 O O . ALA A 1 185 ? -17.230 -11.481 36.358 1.00 84.56 185 ALA A O 1
ATOM 1446 N N . GLU A 1 186 ? -16.460 -11.298 34.259 1.00 82.69 186 GLU A N 1
ATOM 1447 C CA . GLU A 1 186 ? -15.435 -12.349 34.385 1.00 82.69 186 GLU A CA 1
ATOM 1448 C C . GLU A 1 186 ? -14.432 -12.029 35.508 1.00 82.69 186 GLU A C 1
ATOM 1450 O O . GLU A 1 186 ? -14.133 -12.889 36.335 1.00 82.69 186 GLU A O 1
ATOM 1455 N N . ALA A 1 187 ? -13.952 -10.782 35.579 1.00 79.62 187 ALA A N 1
ATOM 1456 C CA . ALA A 1 187 ? -13.020 -10.348 36.619 1.00 79.62 187 ALA A CA 1
ATOM 1457 C C . ALA A 1 187 ? -13.646 -10.373 38.028 1.00 79.62 187 ALA A C 1
ATOM 1459 O O . ALA A 1 187 ? -12.967 -10.730 38.989 1.00 79.62 187 ALA A O 1
ATOM 1460 N N . MET A 1 188 ? -14.936 -10.046 38.146 1.00 71.56 188 MET A N 1
ATOM 1461 C CA . MET A 1 188 ? -15.683 -10.072 39.409 1.00 71.56 188 MET A CA 1
ATOM 1462 C C . MET A 1 188 ? -15.978 -11.494 39.907 1.00 71.56 188 MET A C 1
ATOM 1464 O O . MET A 1 188 ? -15.946 -11.734 41.110 1.00 71.56 188 MET A O 1
ATOM 1468 N N . ILE A 1 189 ? -16.212 -12.457 39.008 1.00 67.94 189 ILE A N 1
ATOM 1469 C CA . ILE A 1 189 ? -16.398 -13.874 39.379 1.00 67.94 189 ILE A CA 1
ATOM 1470 C C . ILE A 1 189 ? -15.096 -14.470 39.937 1.00 67.94 189 ILE A C 1
ATOM 1472 O O . ILE A 1 189 ? -15.127 -15.340 40.801 1.00 67.94 189 ILE A O 1
ATOM 1476 N N . SER A 1 190 ? -13.942 -13.975 39.482 1.00 65.31 190 SER A N 1
ATOM 1477 C CA . SER A 1 190 ? -12.627 -14.414 39.964 1.00 65.31 190 SER A CA 1
ATOM 1478 C C . SER A 1 190 ? -12.153 -13.738 41.260 1.00 65.31 190 SER A C 1
ATOM 1480 O O . SER A 1 190 ? -11.059 -14.048 41.733 1.00 65.31 190 SER A O 1
ATOM 1482 N N . SER A 1 191 ? -12.924 -12.802 41.830 1.00 55.66 191 SER A N 1
ATOM 1483 C CA . SER A 1 191 ? -12.445 -11.938 42.913 1.00 55.66 191 SER A CA 1
ATOM 1484 C C . SER A 1 191 ? -13.091 -12.230 44.273 1.00 55.66 191 SER A C 1
ATOM 1486 O O . SER A 1 191 ? -14.137 -11.679 44.597 1.00 55.66 191 SER A O 1
ATOM 1488 N N . GLU A 1 192 ? -12.389 -12.985 45.121 1.00 61.09 192 GLU A N 1
ATOM 1489 C CA . GLU A 1 192 ? -12.454 -12.886 46.593 1.00 61.09 192 GLU A CA 1
ATOM 1490 C C . GLU A 1 192 ? -11.463 -11.795 47.068 1.00 61.09 192 GLU A C 1
ATOM 1492 O O . GLU A 1 192 ? -10.606 -12.011 47.919 1.00 61.09 192 GLU A O 1
ATOM 1497 N N . GLN A 1 193 ? -11.451 -10.639 46.394 1.00 64.00 193 GLN A N 1
ATOM 1498 C CA . GLN A 1 193 ? -10.341 -9.678 46.461 1.00 64.00 193 GLN A CA 1
ATOM 1499 C C . GLN A 1 193 ? -10.766 -8.336 47.054 1.00 64.00 193 GLN A C 1
ATOM 1501 O O . GLN A 1 193 ? -11.901 -7.889 46.889 1.00 64.00 193 GLN A O 1
ATOM 1506 N N . SER A 1 194 ? -9.813 -7.667 47.709 1.00 70.50 194 SER A N 1
ATOM 1507 C CA . SER A 1 194 ? -9.980 -6.307 48.223 1.00 70.50 194 SER A CA 1
ATOM 1508 C C . SER A 1 194 ? -10.259 -5.305 47.093 1.00 70.50 194 SER A C 1
ATOM 1510 O O . SER A 1 194 ? -9.818 -5.482 45.955 1.00 70.50 194 SER A O 1
ATOM 1512 N N . GLU A 1 195 ? -10.970 -4.218 47.409 1.00 79.75 195 GLU A N 1
ATOM 1513 C CA . GLU A 1 195 ? -11.389 -3.180 46.449 1.00 79.75 195 GLU A CA 1
ATOM 1514 C C . GLU A 1 195 ? -10.226 -2.660 45.579 1.00 79.75 195 GLU A C 1
ATOM 1516 O O . GLU A 1 195 ? -10.362 -2.478 44.366 1.00 79.75 195 GLU A O 1
ATOM 1521 N N . VAL A 1 196 ? -9.042 -2.521 46.182 1.00 80.75 196 VAL A N 1
ATOM 1522 C CA . VAL A 1 196 ? -7.815 -2.073 45.509 1.00 80.75 196 VAL A CA 1
ATOM 1523 C C . VAL A 1 196 ? -7.331 -3.087 44.466 1.00 80.75 196 VAL A C 1
ATOM 1525 O O . VAL A 1 196 ? -6.957 -2.707 43.356 1.00 80.75 196 VAL A O 1
ATOM 1528 N N . GLN A 1 197 ? -7.350 -4.384 44.786 1.00 83.12 197 GLN A N 1
ATOM 1529 C CA . GLN A 1 197 ? -6.919 -5.437 43.860 1.00 83.12 197 GLN A CA 1
ATOM 1530 C C . GLN A 1 197 ? -7.863 -5.538 42.658 1.00 83.12 197 GLN A C 1
ATOM 1532 O O . GLN A 1 197 ? -7.396 -5.648 41.520 1.00 83.12 197 GLN A O 1
ATOM 1537 N N . ARG A 1 198 ? -9.173 -5.385 42.891 1.00 82.50 198 ARG A N 1
ATOM 1538 C CA . ARG A 1 198 ? -10.181 -5.326 41.827 1.00 82.50 198 ARG A CA 1
ATOM 1539 C C . ARG A 1 198 ? -9.919 -4.164 40.868 1.00 82.50 198 ARG A C 1
ATOM 1541 O O . ARG A 1 198 ? -9.886 -4.371 39.656 1.00 82.50 198 ARG A O 1
ATOM 1548 N N . ALA A 1 199 ? -9.666 -2.963 41.388 1.00 83.62 199 ALA A N 1
ATOM 1549 C CA . ALA A 1 199 ? -9.373 -1.791 40.562 1.00 83.62 199 ALA A CA 1
ATOM 1550 C C . ALA A 1 199 ? -8.123 -1.995 39.680 1.00 83.62 199 ALA A C 1
ATOM 1552 O O . ALA A 1 199 ? -8.137 -1.678 38.488 1.00 83.62 199 ALA A O 1
ATOM 1553 N N . VAL A 1 200 ? -7.061 -2.597 40.227 1.00 85.62 200 VAL A N 1
ATOM 1554 C CA . VAL A 1 200 ? -5.837 -2.912 39.468 1.00 85.62 200 VAL A CA 1
ATOM 1555 C C . VAL A 1 200 ? -6.096 -3.966 38.386 1.00 85.62 200 VAL A C 1
ATOM 1557 O O . VAL A 1 200 ? -5.607 -3.821 37.262 1.00 85.62 200 VAL A O 1
ATOM 1560 N N . ALA A 1 201 ? -6.868 -5.013 38.689 1.00 86.19 201 ALA A N 1
ATOM 1561 C CA . ALA A 1 201 ? -7.223 -6.049 37.720 1.00 86.19 201 ALA A CA 1
ATOM 156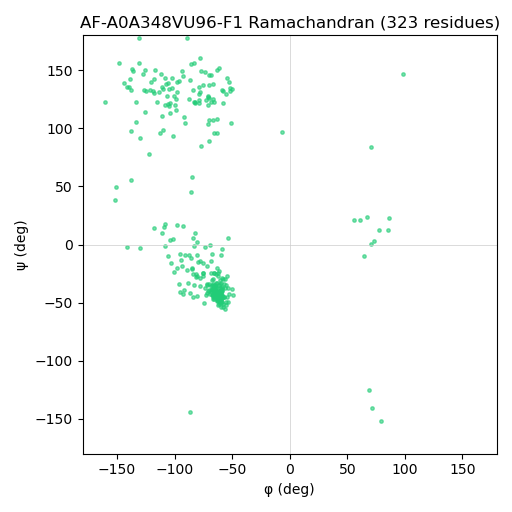2 C C . ALA A 1 201 ? -8.037 -5.475 36.548 1.00 86.19 201 ALA A C 1
ATOM 1564 O O . ALA A 1 201 ? -7.705 -5.722 35.385 1.00 86.19 201 ALA A O 1
ATOM 1565 N N . LEU A 1 202 ? -9.037 -4.637 36.842 1.00 88.44 202 LEU A N 1
ATOM 1566 C CA . LEU A 1 202 ? -9.859 -3.954 35.841 1.00 88.44 202 LEU A CA 1
ATOM 1567 C C . LEU A 1 202 ? -9.027 -3.025 34.949 1.00 88.44 202 LEU A C 1
ATOM 1569 O O . LEU A 1 202 ? -9.167 -3.064 33.725 1.00 88.44 202 LEU A O 1
ATOM 1573 N N . ALA A 1 203 ? -8.117 -2.243 35.536 1.00 88.50 203 ALA A N 1
ATOM 1574 C CA . ALA A 1 203 ? -7.240 -1.343 34.789 1.00 88.50 203 ALA A CA 1
ATOM 1575 C C . ALA A 1 203 ? -6.281 -2.095 33.845 1.00 88.50 203 ALA A C 1
ATOM 1577 O O . ALA A 1 203 ? -6.008 -1.631 32.737 1.00 88.50 203 ALA A O 1
ATOM 1578 N N . ARG A 1 204 ? -5.782 -3.273 34.252 1.00 86.94 204 ARG A N 1
ATOM 1579 C CA . ARG A 1 204 ? -4.916 -4.124 33.411 1.00 86.94 204 ARG A CA 1
ATOM 1580 C C . ARG A 1 204 ? -5.687 -4.807 32.281 1.00 86.94 204 ARG A C 1
ATOM 1582 O O . ARG A 1 204 ? -5.194 -4.861 31.148 1.00 86.94 204 ARG A O 1
ATOM 1589 N N . ALA A 1 205 ? -6.876 -5.330 32.585 1.00 87.62 205 ALA A N 1
ATOM 1590 C CA . ALA A 1 205 ? -7.739 -5.996 31.612 1.00 87.62 205 ALA A CA 1
ATOM 1591 C C . ALA A 1 205 ? -8.235 -5.015 30.539 1.00 87.62 205 ALA A C 1
ATOM 1593 O O . ALA A 1 205 ? -8.220 -5.335 29.349 1.00 87.62 205 ALA A O 1
ATOM 1594 N N . GLY A 1 206 ? -8.620 -3.812 30.961 1.00 89.00 206 GLY A N 1
ATOM 1595 C CA . GLY A 1 206 ? -9.079 -2.742 30.088 1.00 89.00 206 GLY A CA 1
ATOM 1596 C C . GLY A 1 206 ? -7.951 -1.869 29.534 1.00 89.00 206 GLY A C 1
ATOM 1597 O O . GLY A 1 206 ? -6.861 -2.337 29.190 1.00 89.00 206 GLY A O 1
ATOM 1598 N N . GLY A 1 207 ? -8.226 -0.576 29.404 1.00 89.44 207 GLY A N 1
ATOM 1599 C CA . GLY A 1 207 ? -7.300 0.423 28.892 1.00 89.44 207 GLY A CA 1
ATOM 1600 C C . GLY A 1 207 ? -7.189 0.427 27.368 1.00 89.44 207 GLY A C 1
ATOM 1601 O O . GLY A 1 207 ? -8.140 0.130 26.641 1.00 89.44 207 GLY A O 1
ATOM 1602 N N . VAL A 1 208 ? -6.024 0.850 26.879 1.00 91.62 208 VAL A N 1
ATOM 1603 C CA . VAL A 1 208 ? -5.763 1.050 25.451 1.00 91.62 208 VAL A CA 1
ATOM 1604 C C . VAL A 1 208 ? -4.400 0.496 25.057 1.00 91.62 208 VAL A C 1
ATOM 1606 O O . VAL A 1 208 ? -3.472 0.500 25.862 1.00 91.62 208 VAL A O 1
ATOM 1609 N N . ASN A 1 209 ? -4.265 0.037 23.815 1.00 91.38 209 ASN A N 1
ATOM 1610 C CA . ASN A 1 209 ? -2.991 -0.388 23.248 1.00 91.38 209 ASN A CA 1
ATOM 1611 C C . ASN A 1 209 ? -2.417 0.709 22.337 1.00 91.38 209 ASN A C 1
ATOM 1613 O O . ASN A 1 209 ? -2.742 0.784 21.152 1.00 91.38 209 ASN A O 1
ATOM 1617 N N . SER A 1 210 ? -1.557 1.567 22.895 1.00 88.56 210 SER A N 1
ATOM 1618 C CA . SER A 1 210 ? -0.965 2.707 22.178 1.00 88.56 210 SER A CA 1
ATOM 1619 C C . SER A 1 210 ? -0.060 2.302 21.010 1.00 88.56 210 SER A C 1
ATOM 1621 O O . SER A 1 210 ? 0.069 3.076 20.061 1.00 88.56 210 SER A O 1
ATOM 1623 N N . LEU A 1 211 ? 0.525 1.096 21.029 1.00 90.19 211 LEU A N 1
ATOM 1624 C CA . LEU A 1 211 ? 1.392 0.616 19.944 1.00 90.19 211 LEU A CA 1
ATOM 1625 C C . LEU A 1 211 ? 0.648 0.548 18.608 1.00 90.19 211 LEU A C 1
ATOM 1627 O O . LEU A 1 211 ? 1.229 0.856 17.574 1.00 90.19 211 LEU A O 1
ATOM 1631 N N . ILE A 1 212 ? -0.651 0.234 18.640 1.00 90.50 212 ILE A N 1
ATOM 1632 C CA . ILE A 1 212 ? -1.507 0.158 17.447 1.00 90.50 212 ILE A CA 1
ATOM 1633 C C . ILE A 1 212 ? -1.620 1.511 16.731 1.00 90.50 212 ILE A C 1
ATOM 1635 O O . ILE A 1 212 ? -1.821 1.543 15.523 1.00 90.50 212 ILE A O 1
ATOM 1639 N N . VAL A 1 213 ? -1.472 2.624 17.455 1.00 87.25 213 VAL A N 1
ATOM 1640 C CA . VAL A 1 213 ? -1.501 3.977 16.877 1.00 87.25 213 VAL A CA 1
ATOM 1641 C C . VAL A 1 213 ? -0.093 4.451 16.525 1.00 87.25 213 VAL A C 1
ATOM 1643 O O . VAL A 1 213 ? 0.115 5.012 15.456 1.00 87.25 213 VAL A O 1
ATOM 1646 N N . ILE A 1 214 ? 0.887 4.207 17.398 1.00 90.56 214 ILE A N 1
ATOM 1647 C CA . ILE A 1 214 ? 2.265 4.680 17.204 1.00 90.56 214 ILE A CA 1
ATOM 1648 C C . ILE A 1 214 ? 2.915 4.004 15.991 1.00 90.56 214 ILE A C 1
ATOM 1650 O O . ILE A 1 214 ? 3.544 4.683 15.182 1.00 90.56 214 ILE A O 1
ATOM 1654 N N . LEU A 1 215 ? 2.736 2.688 15.837 1.00 93.00 215 LEU A N 1
ATOM 1655 C CA . LEU A 1 215 ? 3.354 1.917 14.760 1.00 93.00 215 LEU A CA 1
ATOM 1656 C C . LEU A 1 215 ? 3.019 2.475 13.362 1.00 93.00 215 LEU A C 1
ATOM 1658 O O . LEU A 1 215 ? 3.960 2.801 12.642 1.00 93.00 215 LEU A O 1
ATOM 1662 N N . PRO A 1 216 ? 1.743 2.652 12.957 1.00 89.62 216 PRO A N 1
ATOM 1663 C CA . PRO A 1 216 ? 1.436 3.219 11.645 1.00 89.62 216 PRO A CA 1
ATOM 1664 C C . PRO A 1 216 ? 1.854 4.690 11.517 1.00 89.62 216 PRO A C 1
ATOM 1666 O O . PRO A 1 216 ? 2.327 5.080 10.453 1.00 89.62 216 PRO A O 1
ATOM 1669 N N . VAL A 1 217 ? 1.744 5.496 12.580 1.00 92.12 217 VAL A N 1
ATOM 1670 C CA . VAL A 1 217 ? 2.148 6.917 12.557 1.00 92.12 217 VAL A CA 1
ATOM 1671 C C . VAL A 1 217 ? 3.639 7.081 12.251 1.00 92.12 217 VAL A C 1
ATOM 1673 O O . VAL A 1 217 ? 4.014 8.024 11.561 1.00 92.12 217 VAL A O 1
ATOM 1676 N N . VAL A 1 218 ? 4.483 6.160 12.718 1.00 95.25 218 VAL A N 1
ATOM 1677 C CA . VAL A 1 218 ? 5.926 6.168 12.435 1.00 95.25 218 VAL A CA 1
ATOM 1678 C C . VAL A 1 218 ? 6.252 5.454 11.120 1.00 95.25 218 VAL A C 1
ATOM 1680 O O . VAL A 1 218 ? 7.063 5.940 10.338 1.00 95.25 218 VAL A O 1
ATOM 1683 N N . LEU A 1 219 ? 5.621 4.312 10.843 1.00 95.94 219 LEU A N 1
ATOM 1684 C CA . LEU A 1 219 ? 5.970 3.464 9.703 1.00 95.94 219 LEU A CA 1
ATOM 1685 C C . LEU A 1 219 ? 5.557 4.070 8.352 1.00 95.94 219 LEU A C 1
ATOM 1687 O O . LEU A 1 219 ? 6.324 4.009 7.392 1.00 95.94 219 LEU A O 1
ATOM 1691 N N . VAL A 1 220 ? 4.366 4.669 8.267 1.00 95.88 220 VAL A N 1
ATOM 1692 C CA . VAL A 1 220 ? 3.838 5.251 7.021 1.00 95.88 220 VAL A CA 1
ATOM 1693 C C . VAL A 1 220 ? 4.754 6.336 6.431 1.00 95.88 220 VAL A C 1
ATOM 1695 O O . VAL A 1 220 ? 5.094 6.218 5.251 1.00 95.88 220 VAL A O 1
ATOM 1698 N N . PRO A 1 221 ? 5.206 7.362 7.182 1.00 97.75 221 PRO A N 1
ATOM 1699 C CA . PRO A 1 221 ? 6.096 8.377 6.621 1.00 97.75 221 PRO A CA 1
ATOM 1700 C C . PRO A 1 221 ? 7.458 7.806 6.214 1.00 97.75 221 PRO A C 1
ATOM 1702 O O . PRO A 1 221 ? 7.996 8.219 5.191 1.00 97.75 221 PRO A O 1
ATOM 1705 N N . ILE A 1 222 ? 7.993 6.821 6.946 1.00 98.12 222 ILE A N 1
ATOM 1706 C CA . ILE A 1 222 ? 9.247 6.150 6.568 1.00 98.12 222 ILE A CA 1
ATOM 1707 C C . ILE A 1 222 ? 9.097 5.481 5.198 1.00 98.12 222 ILE A C 1
ATOM 1709 O O . ILE A 1 222 ? 9.912 5.714 4.308 1.00 98.12 222 ILE A O 1
ATOM 1713 N N . ILE A 1 223 ? 8.031 4.700 4.996 1.00 98.12 223 ILE A N 1
ATOM 1714 C CA . ILE A 1 223 ? 7.760 4.046 3.708 1.00 98.12 223 ILE A CA 1
ATOM 1715 C C . ILE A 1 223 ? 7.575 5.085 2.595 1.00 98.12 223 ILE A C 1
ATOM 1717 O O . ILE A 1 223 ? 8.105 4.903 1.500 1.00 98.12 223 ILE A O 1
ATOM 1721 N N . ALA A 1 224 ? 6.874 6.189 2.868 1.00 98.00 224 ALA A N 1
ATOM 1722 C CA . ALA A 1 224 ? 6.667 7.255 1.891 1.00 98.00 224 ALA A CA 1
ATOM 1723 C C . ALA A 1 224 ? 7.989 7.915 1.455 1.00 98.00 224 ALA A C 1
ATOM 1725 O O . ALA A 1 224 ? 8.208 8.114 0.261 1.00 98.00 224 ALA A O 1
ATOM 1726 N N . ILE A 1 225 ? 8.894 8.197 2.399 1.00 98.25 225 ILE A N 1
ATOM 1727 C CA . ILE A 1 225 ? 10.224 8.755 2.108 1.00 98.25 225 ILE A CA 1
ATOM 1728 C C . ILE A 1 225 ? 11.053 7.764 1.282 1.00 98.25 225 ILE A C 1
ATOM 1730 O O . ILE A 1 225 ? 11.652 8.146 0.277 1.00 98.25 225 ILE A O 1
ATOM 1734 N N . LEU A 1 226 ? 11.050 6.480 1.656 1.00 98.25 226 LEU A N 1
ATOM 1735 C CA . LEU A 1 226 ? 11.757 5.438 0.907 1.00 98.25 226 LEU A CA 1
ATOM 1736 C C . LEU A 1 226 ? 11.231 5.316 -0.527 1.00 98.25 226 LEU A C 1
ATOM 1738 O O . LEU A 1 226 ? 12.023 5.256 -1.467 1.00 98.25 226 LEU A O 1
ATOM 1742 N N . ALA A 1 227 ? 9.910 5.333 -0.714 1.00 97.94 227 ALA A N 1
ATOM 1743 C CA . ALA A 1 227 ? 9.291 5.286 -2.034 1.00 97.94 227 ALA A CA 1
ATOM 1744 C C . ALA A 1 227 ? 9.649 6.520 -2.878 1.00 97.94 227 ALA A C 1
ATOM 1746 O O . ALA A 1 227 ? 9.992 6.377 -4.052 1.00 97.94 227 ALA A O 1
ATOM 1747 N N . ALA A 1 228 ? 9.642 7.715 -2.281 1.00 97.81 228 ALA A N 1
ATOM 1748 C CA . ALA A 1 228 ? 10.005 8.955 -2.965 1.00 97.81 228 ALA A CA 1
ATOM 1749 C C . ALA A 1 228 ? 11.445 8.937 -3.505 1.00 97.81 228 ALA A C 1
ATOM 1751 O O . ALA A 1 228 ? 11.703 9.500 -4.566 1.00 97.81 228 ALA A O 1
ATOM 1752 N N . ILE A 1 229 ? 12.372 8.262 -2.818 1.00 97.75 229 ILE A N 1
ATOM 1753 C CA . ILE A 1 229 ? 13.758 8.084 -3.279 1.00 97.75 229 ILE A CA 1
ATOM 1754 C C . ILE A 1 229 ? 13.853 6.943 -4.305 1.00 97.75 229 ILE A C 1
ATOM 1756 O O . ILE A 1 229 ? 14.508 7.080 -5.340 1.00 97.75 229 ILE A O 1
ATOM 1760 N N . ALA A 1 230 ? 13.194 5.814 -4.040 1.00 97.69 230 ALA A N 1
ATOM 1761 C CA . ALA A 1 230 ? 13.320 4.601 -4.843 1.00 97.69 230 ALA A CA 1
ATOM 1762 C C . ALA A 1 230 ? 12.667 4.714 -6.231 1.00 97.69 230 ALA A C 1
ATOM 1764 O O . ALA A 1 230 ? 13.240 4.246 -7.213 1.00 97.69 230 ALA A O 1
ATOM 1765 N N . ILE A 1 231 ? 11.496 5.349 -6.342 1.00 97.12 231 ILE A N 1
ATOM 1766 C CA . ILE A 1 231 ? 10.748 5.472 -7.604 1.00 97.12 231 ILE A CA 1
ATOM 1767 C C . ILE A 1 231 ? 11.552 6.198 -8.701 1.00 97.12 231 ILE A C 1
ATOM 1769 O O . ILE A 1 231 ? 11.718 5.618 -9.781 1.00 97.12 231 ILE A O 1
ATOM 1773 N N . PRO A 1 232 ? 12.090 7.418 -8.485 1.00 97.06 232 PRO A N 1
ATOM 1774 C CA . PRO A 1 232 ? 12.857 8.110 -9.521 1.00 97.06 232 PRO A CA 1
ATOM 1775 C C . PRO A 1 232 ? 14.171 7.389 -9.845 1.00 97.06 232 PRO A C 1
ATOM 1777 O O . PRO A 1 232 ? 14.573 7.354 -11.007 1.00 97.06 232 PRO A O 1
ATOM 1780 N N . GLN A 1 233 ? 14.813 6.760 -8.854 1.00 96.81 233 GLN A N 1
ATOM 1781 C CA . GLN A 1 233 ? 16.013 5.946 -9.069 1.00 96.81 233 GLN A CA 1
ATOM 1782 C C . GLN A 1 233 ? 15.724 4.744 -9.969 1.00 96.81 233 GLN A C 1
ATOM 1784 O O . GLN A 1 233 ? 16.429 4.523 -10.953 1.00 96.81 233 GLN A O 1
ATOM 1789 N N . PHE A 1 234 ? 14.655 4.001 -9.684 1.00 96.69 234 PHE A N 1
ATOM 1790 C CA . PHE A 1 234 ? 14.248 2.860 -10.496 1.00 96.69 234 PHE A CA 1
ATOM 1791 C C . PHE A 1 234 ? 13.872 3.281 -11.921 1.00 96.69 234 PHE A C 1
ATOM 1793 O O . PHE A 1 234 ? 14.274 2.631 -12.888 1.00 96.69 234 PHE A O 1
ATOM 1800 N N . ALA A 1 235 ? 13.161 4.402 -12.074 1.00 95.25 235 ALA A N 1
ATOM 1801 C CA . ALA A 1 235 ? 12.842 4.961 -13.384 1.00 95.25 235 ALA A CA 1
ATOM 1802 C C . ALA A 1 235 ? 14.110 5.339 -14.175 1.00 95.25 235 ALA A C 1
ATOM 1804 O O . ALA A 1 235 ? 14.236 4.967 -15.343 1.00 95.25 235 ALA A O 1
ATOM 1805 N N . ALA A 1 236 ? 15.076 6.013 -13.541 1.00 94.56 236 ALA A N 1
ATOM 1806 C CA . ALA A 1 236 ? 16.344 6.380 -14.170 1.00 94.56 236 ALA A CA 1
ATOM 1807 C C . ALA A 1 236 ? 17.199 5.153 -14.530 1.00 94.56 236 ALA A C 1
ATOM 1809 O O . ALA A 1 236 ? 17.779 5.108 -15.615 1.00 94.56 236 ALA A O 1
ATOM 1810 N N . TYR A 1 237 ? 17.251 4.144 -13.657 1.00 96.00 237 TYR A N 1
ATOM 1811 C CA . TYR A 1 237 ? 17.955 2.886 -13.914 1.00 96.00 237 TYR A CA 1
ATOM 1812 C C . TYR A 1 237 ? 17.370 2.154 -15.126 1.00 96.00 237 TYR A C 1
ATOM 1814 O O . TYR A 1 237 ? 18.106 1.758 -16.029 1.00 96.00 237 TYR A O 1
ATOM 1822 N N . ARG A 1 238 ? 16.038 2.048 -15.200 1.00 95.62 238 ARG A N 1
ATOM 1823 C CA . ARG A 1 238 ? 15.357 1.459 -16.358 1.00 95.62 238 ARG A CA 1
ATOM 1824 C C . ARG A 1 238 ? 15.621 2.220 -17.653 1.00 95.62 238 ARG A C 1
ATOM 1826 O O . ARG A 1 238 ? 15.808 1.583 -18.681 1.00 95.62 238 ARG A O 1
ATOM 1833 N N . GLN A 1 239 ? 15.649 3.552 -17.605 1.00 94.44 239 GLN A N 1
ATOM 1834 C CA . GLN A 1 239 ? 15.970 4.368 -18.778 1.00 94.44 239 GLN A CA 1
ATOM 1835 C C . GLN A 1 239 ? 17.389 4.095 -19.286 1.00 94.44 239 GLN A C 1
ATOM 1837 O O . GLN A 1 239 ? 17.567 3.788 -20.460 1.00 94.44 239 GLN A O 1
ATOM 1842 N N . ARG A 1 240 ? 18.382 4.068 -18.387 1.00 93.81 240 ARG A N 1
ATOM 1843 C CA . ARG A 1 240 ? 19.765 3.713 -18.747 1.00 93.81 240 ARG A CA 1
ATOM 1844 C C . ARG A 1 240 ? 19.862 2.317 -19.360 1.00 93.81 240 ARG A C 1
ATOM 1846 O O . ARG A 1 240 ? 20.651 2.125 -20.272 1.00 93.81 240 ARG A O 1
ATOM 1853 N N . ALA A 1 241 ? 19.071 1.352 -18.892 1.00 95.75 241 ALA A N 1
ATOM 1854 C CA . ALA A 1 241 ? 19.064 0.009 -19.469 1.00 95.75 241 ALA A CA 1
ATOM 1855 C C . ALA A 1 241 ? 18.564 -0.005 -20.926 1.00 95.75 241 ALA A C 1
ATOM 1857 O O . ALA A 1 241 ? 19.152 -0.695 -21.755 1.00 95.75 241 ALA A O 1
ATOM 1858 N N . PHE A 1 242 ? 17.524 0.770 -21.254 1.00 95.12 242 PHE A N 1
ATOM 1859 C CA . PHE A 1 242 ? 17.038 0.913 -22.633 1.00 95.12 242 PHE A CA 1
ATOM 1860 C C . PHE A 1 242 ? 18.065 1.596 -23.537 1.00 95.12 242 PHE A C 1
ATOM 1862 O O . PHE A 1 242 ? 18.348 1.115 -24.633 1.00 95.12 242 PHE A O 1
ATOM 1869 N N . ASP A 1 243 ? 18.663 2.682 -23.051 1.00 94.38 243 ASP A N 1
ATOM 1870 C CA . ASP A 1 243 ? 19.692 3.420 -23.779 1.00 94.38 243 ASP A CA 1
ATOM 1871 C C . ASP A 1 243 ? 20.942 2.537 -24.019 1.00 94.38 243 ASP A C 1
ATOM 1873 O O . ASP A 1 243 ? 21.485 2.492 -25.123 1.00 94.38 243 ASP A O 1
ATOM 1877 N N . MET A 1 244 ? 21.348 1.737 -23.024 1.00 94.00 244 MET A N 1
ATOM 1878 C CA . MET A 1 244 ? 22.455 0.781 -23.155 1.00 94.00 244 MET A CA 1
ATOM 1879 C C . MET A 1 244 ? 22.175 -0.328 -24.173 1.00 94.00 244 MET A C 1
ATOM 1881 O O . MET A 1 244 ? 23.101 -0.713 -24.884 1.00 94.00 244 MET A O 1
ATOM 1885 N N . GLN A 1 245 ? 20.930 -0.811 -24.278 1.00 95.25 245 GLN A N 1
ATOM 1886 C CA . GLN A 1 245 ? 20.552 -1.774 -25.318 1.00 95.25 245 GLN A CA 1
ATOM 1887 C C . GLN A 1 245 ? 20.704 -1.160 -26.713 1.00 95.25 245 GLN A C 1
ATOM 1889 O O . GLN A 1 245 ? 21.353 -1.751 -27.568 1.00 95.25 245 GLN A O 1
ATOM 1894 N N . ALA A 1 246 ? 20.186 0.050 -26.947 1.00 95.94 246 ALA A N 1
ATOM 1895 C CA . ALA A 1 246 ? 20.348 0.718 -28.241 1.00 95.94 246 ALA A CA 1
ATOM 1896 C C . ALA A 1 246 ? 21.830 0.916 -28.605 1.00 95.94 246 ALA A C 1
ATOM 1898 O O . ALA A 1 246 ? 22.246 0.613 -29.725 1.00 95.94 246 ALA A O 1
ATOM 1899 N N . LYS A 1 247 ? 22.641 1.354 -27.633 1.00 95.44 247 LYS A N 1
ATOM 1900 C CA . LYS A 1 247 ? 24.081 1.552 -27.813 1.00 95.44 247 LYS A CA 1
ATOM 1901 C C . LYS A 1 247 ? 24.813 0.253 -28.165 1.00 95.44 247 LYS A C 1
ATOM 1903 O O . LYS A 1 247 ? 25.609 0.247 -29.101 1.00 95.44 247 LYS A O 1
ATOM 1908 N N . SER A 1 248 ? 24.560 -0.845 -27.448 1.00 95.00 248 SER A N 1
ATOM 1909 C CA . SER A 1 248 ? 25.205 -2.127 -27.762 1.00 95.00 248 SER A CA 1
ATOM 1910 C C . SER A 1 248 ? 24.735 -2.681 -29.106 1.00 95.00 248 SER A C 1
ATOM 1912 O O . SER A 1 248 ? 25.532 -3.256 -29.841 1.00 95.00 248 SER A O 1
ATOM 1914 N N . HIS A 1 249 ? 23.465 -2.466 -29.464 1.00 93.81 249 HIS A N 1
ATOM 1915 C CA . HIS A 1 249 ? 22.919 -2.914 -30.742 1.00 93.81 249 HIS A CA 1
ATOM 1916 C C . HIS A 1 249 ? 23.546 -2.221 -31.947 1.00 93.81 249 HIS A C 1
ATOM 1918 O O . HIS A 1 249 ? 23.946 -2.918 -32.879 1.00 93.81 249 HIS A O 1
ATOM 1924 N N . VAL A 1 250 ? 23.680 -0.890 -31.930 1.00 95.38 250 VAL A N 1
ATOM 1925 C CA . VAL A 1 250 ? 24.333 -0.176 -33.042 1.00 95.38 250 VAL A CA 1
ATOM 1926 C C . VAL A 1 250 ? 25.811 -0.541 -33.149 1.00 95.38 250 VAL A C 1
ATOM 1928 O O . VAL A 1 250 ? 26.335 -0.680 -34.250 1.00 95.38 250 VAL A O 1
ATOM 1931 N N . GLN A 1 251 ? 26.477 -0.762 -32.012 1.00 95.31 251 GLN A N 1
ATOM 1932 C CA . GLN A 1 251 ? 27.885 -1.139 -31.990 1.00 95.31 251 GLN A CA 1
ATOM 1933 C C . GLN A 1 251 ? 28.105 -2.534 -32.591 1.00 95.31 251 GLN A C 1
ATOM 1935 O O . GLN A 1 251 ? 28.975 -2.709 -33.441 1.00 95.31 251 GLN A O 1
ATOM 1940 N N . ASN A 1 252 ? 27.271 -3.509 -32.221 1.00 93.69 252 ASN A N 1
ATOM 1941 C CA . ASN A 1 252 ? 27.314 -4.849 -32.806 1.00 93.69 252 ASN A CA 1
ATOM 1942 C C . ASN A 1 252 ? 26.972 -4.831 -34.304 1.00 93.69 252 ASN A C 1
ATOM 1944 O O . ASN A 1 252 ? 27.623 -5.526 -35.081 1.00 93.69 252 ASN A O 1
ATOM 1948 N N . ALA A 1 253 ? 25.991 -4.020 -34.718 1.00 93.81 253 ALA A N 1
ATOM 1949 C CA . ALA A 1 253 ? 25.648 -3.845 -36.128 1.00 93.81 253 ALA A CA 1
ATOM 1950 C C . ALA A 1 253 ? 26.823 -3.264 -36.929 1.00 93.81 253 ALA A C 1
ATOM 1952 O O . ALA A 1 253 ? 27.126 -3.767 -38.007 1.00 93.81 253 ALA A O 1
ATOM 1953 N N . CYS A 1 254 ? 27.525 -2.268 -36.377 1.00 94.94 254 CYS A N 1
ATOM 1954 C CA . CYS A 1 254 ? 28.705 -1.689 -37.015 1.00 94.94 254 CYS A CA 1
ATOM 1955 C C . CYS A 1 254 ? 29.808 -2.728 -37.223 1.00 94.94 254 CYS A C 1
ATOM 1957 O O . CYS A 1 254 ? 30.283 -2.882 -38.342 1.00 94.94 254 CYS A O 1
ATOM 1959 N N . TYR A 1 255 ? 30.156 -3.507 -36.191 1.00 94.00 255 TYR A N 1
ATOM 1960 C CA . TYR A 1 255 ? 31.159 -4.566 -36.340 1.00 94.00 255 TYR A CA 1
ATOM 1961 C C . TYR A 1 255 ? 30.751 -5.620 -37.376 1.00 94.00 255 TYR A C 1
ATOM 1963 O O . TYR A 1 255 ? 31.602 -6.088 -38.133 1.00 94.00 255 TYR A O 1
ATOM 1971 N N . GLY A 1 256 ? 29.459 -5.956 -37.447 1.00 93.31 256 GLY A N 1
ATOM 1972 C CA . GLY A 1 256 ? 28.919 -6.812 -38.501 1.00 93.31 256 GLY A CA 1
ATOM 1973 C C . GLY A 1 256 ? 29.145 -6.216 -39.891 1.00 93.31 256 GLY A C 1
ATOM 1974 O O . GLY A 1 256 ? 29.692 -6.885 -40.765 1.00 93.31 256 GLY A O 1
ATOM 1975 N N . VAL A 1 257 ? 28.785 -4.947 -40.094 1.00 93.88 257 VAL A N 1
ATOM 1976 C CA . VAL A 1 257 ? 28.977 -4.247 -41.375 1.00 93.88 257 VAL A CA 1
ATOM 1977 C C . VAL A 1 257 ? 30.458 -4.146 -41.755 1.00 93.88 257 VAL A C 1
ATOM 1979 O O . VAL A 1 257 ? 30.821 -4.435 -42.896 1.00 93.88 257 VAL A O 1
ATOM 1982 N N . SER A 1 258 ? 31.339 -3.815 -40.810 1.00 92.06 258 SER A N 1
ATOM 1983 C CA . SER A 1 258 ? 32.785 -3.785 -41.054 1.00 92.06 258 SER A CA 1
ATOM 1984 C C . SER A 1 258 ? 33.316 -5.154 -41.488 1.00 92.06 258 SER A C 1
ATOM 1986 O O . SER A 1 258 ? 34.145 -5.229 -42.395 1.00 92.06 258 SER A O 1
ATOM 1988 N N . ALA A 1 259 ? 32.834 -6.245 -40.882 1.00 91.81 259 ALA A N 1
ATOM 1989 C CA . ALA A 1 259 ? 33.189 -7.603 -41.290 1.00 91.81 259 ALA A CA 1
ATOM 1990 C C . ALA A 1 259 ? 32.612 -7.961 -42.671 1.00 91.81 259 ALA A C 1
ATOM 1992 O O . ALA A 1 259 ? 33.301 -8.571 -43.489 1.00 91.81 259 ALA A O 1
ATOM 1993 N N . PHE A 1 260 ? 31.383 -7.533 -42.969 1.00 93.44 260 PHE A N 1
ATOM 1994 C CA . PHE A 1 260 ? 30.750 -7.730 -44.271 1.00 93.44 260 PHE A CA 1
ATOM 1995 C C . PHE A 1 260 ? 31.564 -7.097 -45.405 1.00 93.44 260 PHE A C 1
ATOM 1997 O O . PHE A 1 260 ? 31.819 -7.758 -46.412 1.00 93.44 260 PHE A O 1
ATOM 2004 N N . PHE A 1 261 ? 32.044 -5.863 -45.231 1.00 93.25 261 PHE A N 1
ATOM 2005 C CA . PHE A 1 261 ? 32.884 -5.199 -46.232 1.00 93.25 261 PHE A CA 1
ATOM 2006 C C . PHE A 1 261 ? 34.268 -5.833 -46.397 1.00 93.25 261 PHE A C 1
ATOM 2008 O O . PHE A 1 261 ? 34.866 -5.693 -47.463 1.00 93.25 261 PHE A O 1
ATOM 2015 N N . GLN A 1 262 ? 34.790 -6.527 -45.382 1.00 91.12 262 GLN A N 1
ATOM 2016 C CA . GLN A 1 262 ? 36.024 -7.310 -45.526 1.00 91.12 262 GLN A CA 1
ATOM 2017 C C . GLN A 1 262 ? 35.797 -8.568 -46.369 1.00 91.12 262 GLN A C 1
ATOM 2019 O O . GLN A 1 262 ? 36.674 -8.964 -47.131 1.00 91.12 2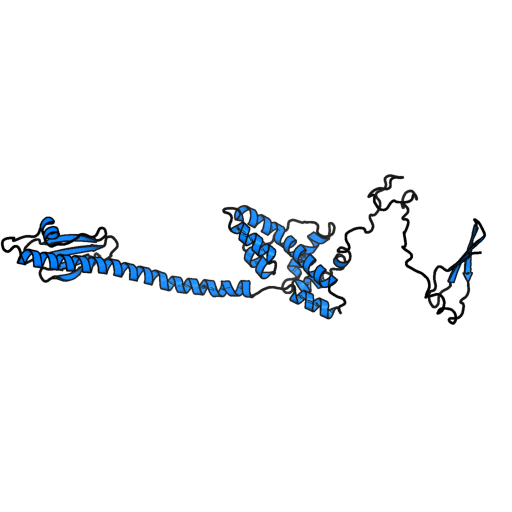62 GLN A O 1
ATOM 2024 N N . GLN A 1 263 ? 34.618 -9.182 -46.254 1.00 92.06 263 GLN A N 1
ATOM 2025 C CA . GLN A 1 263 ? 34.256 -10.390 -47.000 1.00 92.06 2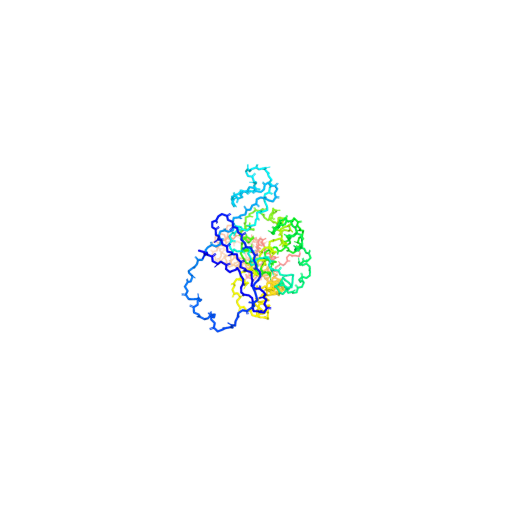63 GLN A CA 1
ATOM 2026 C C . GLN A 1 263 ? 33.785 -10.093 -48.430 1.00 92.06 263 GLN A C 1
ATOM 2028 O O . GLN A 1 263 ? 33.909 -10.950 -49.300 1.00 92.06 263 GLN A O 1
ATOM 2033 N N . ASN A 1 264 ? 33.270 -8.886 -48.683 1.00 92.88 264 ASN A N 1
ATOM 2034 C CA . ASN A 1 264 ? 32.685 -8.487 -49.962 1.00 92.88 264 ASN A CA 1
ATOM 2035 C C . ASN A 1 264 ? 33.405 -7.250 -50.527 1.00 92.88 264 ASN A C 1
ATOM 2037 O O . ASN A 1 264 ? 32.888 -6.135 -50.414 1.00 92.88 264 ASN A O 1
ATOM 2041 N N . PRO A 1 265 ? 34.600 -7.412 -51.128 1.00 90.19 265 PRO A N 1
ATOM 2042 C CA . PRO A 1 265 ? 35.425 -6.286 -51.552 1.00 90.19 265 PRO A CA 1
ATOM 2043 C C . PRO A 1 265 ? 34.818 -5.435 -52.673 1.00 90.19 265 PRO A C 1
ATOM 2045 O O . PRO A 1 265 ? 35.145 -4.253 -52.751 1.00 90.19 265 PRO A O 1
ATOM 2048 N N . ASP A 1 266 ? 33.923 -5.999 -53.484 1.00 91.81 266 ASP A N 1
ATOM 2049 C CA . ASP A 1 266 ? 33.324 -5.327 -54.646 1.00 91.81 266 ASP A CA 1
ATOM 2050 C C . ASP A 1 266 ? 32.058 -4.521 -54.302 1.00 91.81 266 ASP A C 1
ATOM 2052 O O . ASP A 1 266 ? 31.525 -3.794 -55.139 1.00 91.81 266 ASP A O 1
ATOM 2056 N N . ARG A 1 267 ? 31.539 -4.650 -53.073 1.00 90.50 267 ARG A N 1
ATOM 2057 C CA . ARG A 1 267 ? 30.345 -3.921 -52.625 1.00 90.50 267 ARG A CA 1
ATOM 2058 C C . ARG A 1 267 ? 30.741 -2.523 -52.149 1.00 90.50 267 ARG A C 1
ATOM 2060 O O . ARG A 1 267 ? 31.537 -2.388 -51.223 1.00 90.50 267 ARG A O 1
ATOM 2067 N N . ALA A 1 268 ? 30.142 -1.501 -52.758 1.00 90.62 268 ALA A N 1
ATOM 2068 C CA . ALA A 1 268 ? 30.342 -0.100 -52.382 1.00 90.62 268 ALA A CA 1
ATOM 2069 C C . ALA A 1 268 ? 29.359 0.392 -51.305 1.00 90.62 268 ALA A C 1
ATOM 2071 O O . ALA A 1 268 ? 29.671 1.341 -50.600 1.00 90.62 268 ALA A O 1
ATOM 2072 N N . GLU A 1 269 ? 28.203 -0.263 -51.149 1.00 93.25 269 GLU A N 1
ATOM 2073 C CA . GLU A 1 269 ? 27.124 0.203 -50.268 1.00 93.25 269 GLU A CA 1
ATOM 2074 C C . GLU A 1 269 ? 26.490 -0.930 -49.435 1.00 93.25 269 GLU A C 1
ATOM 2076 O O . GLU A 1 269 ? 26.446 -2.097 -49.863 1.00 93.25 269 GLU A O 1
ATOM 2081 N N . ILE A 1 270 ? 25.973 -0.577 -48.250 1.00 91.94 270 ILE A N 1
ATOM 2082 C CA . ILE A 1 270 ? 25.118 -1.439 -47.417 1.00 91.94 270 ILE A CA 1
ATOM 2083 C C . ILE A 1 270 ? 23.622 -1.228 -47.676 1.00 91.94 270 ILE A C 1
ATOM 2085 O O . ILE A 1 270 ? 23.150 -0.112 -47.860 1.00 91.94 270 ILE A O 1
ATOM 2089 N N . ASP A 1 271 ? 22.866 -2.321 -47.588 1.00 89.69 271 ASP A N 1
ATOM 2090 C CA . ASP A 1 271 ? 21.403 -2.345 -47.582 1.00 89.69 271 ASP A CA 1
ATOM 2091 C C . ASP A 1 271 ? 20.884 -3.220 -46.414 1.00 89.69 271 ASP A C 1
ATOM 2093 O O . ASP A 1 271 ? 21.666 -3.799 -45.649 1.00 89.69 271 ASP A O 1
ATOM 2097 N N . GLU A 1 272 ? 19.562 -3.322 -46.236 1.00 82.19 272 GLU A N 1
ATOM 2098 C CA . GLU A 1 272 ? 18.959 -4.156 -45.178 1.00 82.19 272 GLU A CA 1
ATOM 2099 C C . GLU A 1 272 ? 19.315 -5.653 -45.305 1.00 82.19 272 GLU A C 1
ATOM 2101 O O . GLU A 1 272 ? 19.443 -6.369 -44.304 1.00 82.19 272 GLU A O 1
ATOM 2106 N N . GLY A 1 273 ? 19.527 -6.134 -46.532 1.00 84.56 273 GLY A N 1
ATOM 2107 C CA . GLY A 1 273 ? 19.996 -7.487 -46.813 1.00 84.56 273 GLY A CA 1
ATOM 2108 C C . GLY A 1 273 ? 21.452 -7.693 -46.393 1.00 84.56 273 GLY A C 1
ATOM 2109 O O . GLY A 1 273 ? 21.771 -8.735 -45.814 1.00 84.56 273 GLY A O 1
ATOM 2110 N N . SER A 1 274 ? 22.315 -6.692 -46.597 1.00 85.31 274 SER A N 1
ATOM 2111 C CA . SER A 1 274 ? 23.714 -6.705 -46.144 1.00 85.31 274 SER A CA 1
ATOM 2112 C C . SER A 1 274 ? 23.824 -6.860 -44.627 1.00 85.31 274 SER A C 1
ATOM 2114 O O . SER A 1 274 ? 24.676 -7.607 -44.152 1.00 85.31 274 SER A O 1
ATOM 2116 N N . LEU A 1 275 ? 22.940 -6.219 -43.852 1.00 84.50 275 LEU A N 1
ATOM 2117 C CA . LEU A 1 275 ? 22.904 -6.367 -42.389 1.00 84.50 275 LEU A CA 1
ATOM 2118 C C . LEU A 1 275 ? 22.592 -7.813 -41.974 1.00 84.50 275 LEU A C 1
ATOM 2120 O O . LEU A 1 275 ? 23.271 -8.382 -41.121 1.00 84.50 275 LEU A O 1
ATOM 2124 N N . SER A 1 276 ? 21.609 -8.442 -42.617 1.00 85.81 276 SER A N 1
ATOM 2125 C CA . SER A 1 276 ? 21.262 -9.840 -42.333 1.00 85.81 276 SER A CA 1
ATOM 2126 C C . SER A 1 276 ? 22.410 -10.797 -42.689 1.00 85.81 276 SER A C 1
ATOM 2128 O O . SER A 1 276 ? 22.712 -11.718 -41.930 1.00 85.81 276 SER A O 1
ATOM 2130 N N . GLN A 1 277 ? 23.102 -10.552 -43.809 1.00 86.31 277 GLN A N 1
ATOM 2131 C CA . GLN A 1 277 ? 24.287 -11.320 -44.221 1.00 86.31 277 GLN A CA 1
ATOM 2132 C C . GLN A 1 277 ? 25.488 -11.099 -43.293 1.00 86.31 277 GLN A C 1
ATOM 2134 O O . GLN A 1 277 ? 26.265 -12.022 -43.062 1.00 86.31 277 GLN A O 1
ATOM 2139 N N . ALA A 1 278 ? 25.600 -9.910 -42.699 1.00 86.00 278 ALA A N 1
ATOM 2140 C CA . ALA A 1 278 ? 26.587 -9.579 -41.677 1.00 86.00 278 ALA A CA 1
ATOM 2141 C C . ALA A 1 278 ? 26.346 -10.284 -40.324 1.00 86.00 278 ALA A C 1
ATOM 2143 O O . ALA A 1 278 ? 27.094 -10.063 -39.370 1.00 86.00 278 ALA A O 1
ATOM 2144 N N . GLY A 1 279 ? 25.295 -11.106 -40.208 1.00 83.50 279 GLY A N 1
ATOM 2145 C CA . GLY A 1 279 ? 24.922 -11.790 -38.970 1.00 83.50 279 GLY A CA 1
ATOM 2146 C C . GLY A 1 279 ? 24.214 -10.886 -37.958 1.00 83.50 279 GLY A C 1
ATOM 2147 O O . GLY A 1 279 ? 24.046 -11.272 -36.798 1.00 83.50 279 GLY A O 1
ATOM 2148 N N . TYR A 1 280 ? 23.782 -9.688 -38.366 1.00 87.19 280 TYR A N 1
ATOM 2149 C CA . TYR A 1 280 ? 22.992 -8.817 -37.507 1.00 87.19 280 TYR A CA 1
ATOM 2150 C C . TYR A 1 280 ? 21.584 -9.391 -37.321 1.00 87.19 280 TYR A C 1
ATOM 2152 O O . TYR A 1 280 ? 20.871 -9.670 -38.282 1.00 87.19 280 TYR A O 1
ATOM 2160 N N . THR A 1 281 ? 21.171 -9.536 -36.061 1.00 88.88 281 THR A N 1
ATOM 2161 C CA . THR A 1 281 ? 19.804 -9.925 -35.699 1.00 88.88 281 THR A CA 1
ATOM 2162 C C . THR A 1 281 ? 19.078 -8.719 -35.101 1.00 88.88 281 THR A C 1
ATOM 2164 O O . THR A 1 281 ? 19.528 -8.201 -34.071 1.00 88.88 281 THR A O 1
ATOM 2167 N N . PRO A 1 282 ? 17.966 -8.260 -35.703 1.00 86.50 282 PRO A N 1
ATOM 2168 C CA . PRO A 1 282 ? 17.222 -7.117 -35.194 1.00 86.50 282 PRO A CA 1
ATOM 2169 C C . PRO A 1 282 ? 16.547 -7.442 -33.859 1.00 86.50 282 PRO A C 1
ATOM 2171 O O . PRO A 1 282 ? 16.075 -8.559 -33.632 1.00 86.50 282 PRO A O 1
ATOM 2174 N N . LEU A 1 283 ? 16.459 -6.442 -32.980 1.00 90.06 283 LEU A N 1
ATOM 2175 C CA . LEU A 1 283 ? 15.650 -6.529 -31.767 1.00 90.06 283 LEU A CA 1
ATOM 2176 C C . LEU A 1 283 ? 14.301 -5.869 -31.982 1.00 90.06 283 LEU A C 1
ATOM 2178 O O . LEU A 1 283 ? 14.217 -4.778 -32.529 1.00 90.06 283 LEU A O 1
ATOM 2182 N N . LYS A 1 284 ? 13.248 -6.494 -31.450 1.00 92.06 284 LYS A N 1
ATOM 2183 C CA . LYS A 1 284 ? 11.879 -5.969 -31.531 1.00 92.06 284 LYS A CA 1
ATOM 2184 C C . LYS A 1 284 ? 11.738 -4.562 -30.938 1.00 92.06 284 LYS A C 1
ATOM 2186 O O . LYS A 1 284 ? 10.940 -3.774 -31.426 1.00 92.06 284 LYS A O 1
ATOM 2191 N N . ASP A 1 285 ? 12.507 -4.272 -29.893 1.00 94.25 285 ASP A N 1
ATOM 2192 C CA . ASP A 1 285 ? 12.402 -3.026 -29.134 1.00 94.25 285 ASP A CA 1
ATOM 2193 C C . ASP A 1 285 ? 13.494 -2.002 -29.506 1.00 94.25 285 ASP A C 1
ATOM 2195 O O . ASP A 1 285 ? 13.582 -0.943 -28.880 1.00 94.25 285 ASP A O 1
ATOM 2199 N N . VAL A 1 286 ? 14.328 -2.296 -30.514 1.00 95.81 286 VAL A N 1
ATOM 2200 C CA . VAL A 1 286 ? 15.394 -1.405 -30.992 1.00 95.81 286 VAL A CA 1
ATOM 2201 C C . VAL A 1 286 ? 15.249 -1.181 -32.493 1.00 95.81 286 VAL A C 1
ATOM 2203 O O . VAL A 1 286 ? 15.457 -2.088 -33.292 1.00 95.81 286 VAL A O 1
ATOM 2206 N N . GLU A 1 287 ? 14.950 0.054 -32.869 1.00 94.31 287 GLU A N 1
ATOM 2207 C CA . GLU A 1 287 ? 14.903 0.496 -34.259 1.00 94.31 287 GLU A CA 1
ATOM 2208 C C . GLU A 1 287 ? 16.324 0.823 -34.725 1.00 94.31 287 GLU A C 1
ATOM 2210 O O . GLU A 1 287 ? 17.000 1.646 -34.103 1.00 94.31 287 GLU A O 1
ATOM 2215 N N . LEU A 1 288 ? 16.780 0.168 -35.797 1.00 94.25 288 LEU A N 1
ATOM 2216 C CA . LEU A 1 288 ? 18.050 0.444 -36.472 1.00 94.25 288 LEU A CA 1
ATOM 2217 C C . LEU A 1 288 ? 17.764 1.119 -37.820 1.00 94.25 288 LEU A C 1
ATOM 2219 O O . LEU A 1 288 ? 16.863 0.705 -38.544 1.00 94.25 288 LEU A O 1
ATOM 2223 N N . THR A 1 289 ? 18.539 2.138 -38.177 1.00 93.56 289 THR A N 1
ATOM 2224 C CA . THR A 1 289 ? 18.413 2.860 -39.448 1.00 93.56 289 THR A CA 1
ATOM 2225 C C . THR A 1 289 ? 19.789 3.131 -40.039 1.00 93.56 289 THR A C 1
ATOM 2227 O O . THR A 1 289 ? 20.679 3.612 -39.334 1.00 93.56 289 THR A O 1
ATOM 2230 N N . ILE A 1 290 ? 19.949 2.853 -41.331 1.00 95.25 290 ILE A N 1
ATOM 2231 C CA . ILE A 1 290 ? 21.136 3.220 -42.109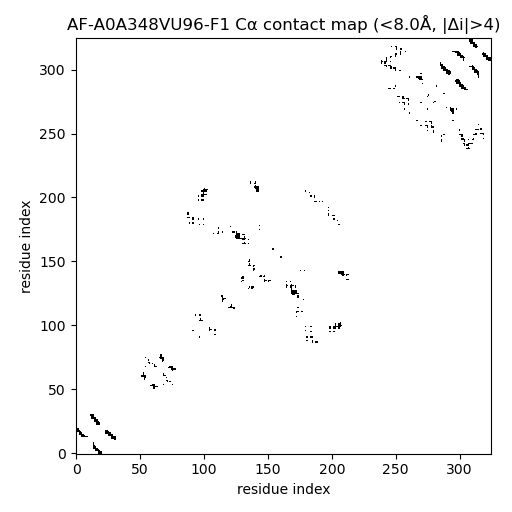 1.00 95.25 290 ILE A CA 1
ATOM 2232 C C . ILE A 1 290 ? 21.016 4.708 -42.463 1.00 95.25 290 ILE A C 1
ATOM 2234 O O . ILE A 1 290 ? 2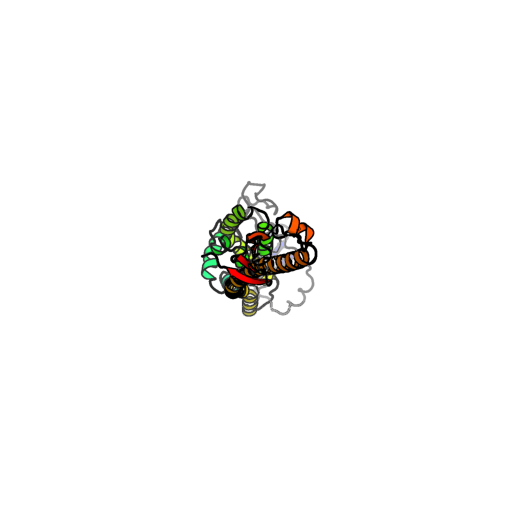0.018 5.118 -43.050 1.00 95.25 290 ILE A O 1
ATOM 2238 N N . LEU A 1 291 ? 21.991 5.521 -42.054 1.00 95.00 291 LEU A N 1
ATOM 2239 C CA . LEU A 1 291 ? 22.024 6.961 -42.340 1.00 95.00 291 LEU A CA 1
ATOM 2240 C C . LEU A 1 291 ? 22.860 7.273 -43.585 1.00 95.00 291 LEU A C 1
ATOM 2242 O O . LEU A 1 291 ? 22.465 8.111 -44.388 1.00 95.00 291 LEU A O 1
ATOM 2246 N N . ASP A 1 292 ? 23.993 6.589 -43.727 1.00 95.25 292 ASP A N 1
ATOM 2247 C CA . ASP A 1 292 ? 24.866 6.643 -44.898 1.00 95.25 292 ASP A CA 1
ATOM 2248 C C . ASP A 1 292 ? 25.236 5.199 -45.269 1.00 95.25 292 ASP A C 1
ATOM 2250 O O . ASP A 1 292 ? 25.717 4.474 -44.385 1.00 95.25 292 ASP A O 1
ATOM 2254 N N . PRO A 1 293 ? 24.949 4.739 -46.500 1.00 94.81 293 PRO A N 1
ATOM 2255 C CA . PRO A 1 293 ? 25.260 3.384 -46.920 1.00 94.81 293 PRO A CA 1
ATOM 2256 C C . PRO A 1 293 ? 26.688 3.205 -47.467 1.00 94.81 293 PRO A C 1
ATOM 2258 O O . PRO A 1 293 ? 27.092 2.056 -47.638 1.00 94.81 293 PRO A O 1
ATOM 2261 N N . ASP A 1 294 ? 27.441 4.274 -47.749 1.00 94.44 294 ASP A N 1
ATOM 2262 C CA . ASP A 1 294 ? 28.735 4.204 -48.447 1.00 94.44 294 ASP A CA 1
ATOM 2263 C C . ASP A 1 294 ? 29.828 3.498 -47.629 1.00 94.44 294 ASP A C 1
ATOM 2265 O O . ASP A 1 294 ? 29.984 3.722 -46.436 1.00 94.44 294 ASP A O 1
ATOM 2269 N N . ARG A 1 295 ? 30.641 2.656 -48.264 1.00 91.38 295 ARG A N 1
ATOM 2270 C CA . ARG A 1 295 ? 31.673 1.848 -47.597 1.00 91.38 295 ARG A CA 1
ATOM 2271 C C . ARG A 1 295 ? 32.655 2.633 -46.726 1.00 91.38 295 ARG A C 1
ATOM 2273 O O . ARG A 1 295 ? 33.088 2.107 -45.699 1.00 91.38 295 ARG A O 1
ATOM 2280 N N . GLU A 1 296 ? 33.057 3.831 -47.132 1.00 91.00 296 GLU A N 1
ATOM 2281 C CA . GLU A 1 296 ? 34.051 4.626 -46.406 1.00 91.00 296 GLU A CA 1
ATOM 2282 C C . GLU A 1 296 ? 33.392 5.515 -45.348 1.00 91.00 296 GLU A C 1
ATOM 2284 O O . GLU A 1 296 ? 33.956 5.724 -44.265 1.00 91.00 296 GLU A O 1
ATOM 2289 N N . THR A 1 297 ? 32.177 5.996 -45.623 1.00 93.38 297 THR A N 1
ATOM 2290 C CA . THR A 1 297 ? 31.464 6.949 -44.760 1.00 93.38 297 THR A CA 1
ATOM 2291 C C . THR A 1 297 ? 30.242 6.377 -44.049 1.00 93.38 297 THR A C 1
ATOM 2293 O O . THR A 1 297 ? 29.526 7.139 -43.393 1.00 93.38 297 THR A O 1
ATOM 2296 N N . PHE A 1 298 ? 30.027 5.054 -44.092 1.00 94.69 298 PHE A N 1
ATOM 2297 C CA . PHE A 1 298 ? 28.787 4.465 -43.593 1.00 94.69 298 PHE A CA 1
ATOM 2298 C C . PHE A 1 298 ? 28.508 4.864 -42.150 1.00 94.69 298 PHE A C 1
ATOM 2300 O O . PHE A 1 298 ? 29.397 4.955 -41.293 1.00 94.69 298 PHE A O 1
ATOM 2307 N N . SER A 1 299 ? 27.228 5.064 -41.864 1.00 95.94 299 SER A N 1
ATOM 2308 C CA . SER A 1 299 ? 26.781 5.347 -40.512 1.00 95.94 299 SER A CA 1
ATOM 2309 C C . SER A 1 299 ? 25.437 4.704 -40.221 1.00 95.94 299 SER A C 1
ATOM 2311 O O . SER A 1 299 ? 24.517 4.683 -41.039 1.00 95.94 299 SER A O 1
ATOM 2313 N N . LEU A 1 300 ? 25.339 4.155 -39.016 1.00 95.62 300 LEU A N 1
ATOM 2314 C CA . LEU A 1 300 ? 24.164 3.459 -38.513 1.00 95.62 300 LEU A CA 1
ATOM 2315 C C . LEU A 1 300 ? 23.638 4.214 -37.307 1.00 95.62 300 LEU A C 1
ATOM 2317 O O . LEU A 1 300 ? 24.418 4.677 -36.478 1.00 95.62 300 LEU A O 1
ATOM 2321 N N . SER A 1 301 ? 22.323 4.286 -37.156 1.00 95.44 301 SER A N 1
ATOM 2322 C CA . SER A 1 301 ? 21.701 4.788 -35.937 1.00 95.44 301 SER A CA 1
ATOM 2323 C C . SER A 1 301 ? 20.802 3.741 -35.309 1.00 95.44 301 SER A C 1
ATOM 2325 O O . SER A 1 301 ? 20.094 3.042 -36.025 1.00 95.44 301 SER A O 1
ATOM 2327 N N . ALA A 1 302 ? 20.822 3.633 -33.982 1.00 96.56 302 ALA A N 1
ATOM 2328 C CA . ALA A 1 302 ? 19.865 2.823 -33.243 1.00 96.56 302 ALA A CA 1
ATOM 2329 C C . ALA A 1 302 ? 19.188 3.617 -32.132 1.00 96.56 302 ALA A C 1
ATOM 2331 O O . ALA A 1 302 ? 19.805 4.462 -31.469 1.00 96.56 302 ALA A O 1
ATOM 2332 N N . ARG A 1 303 ? 17.925 3.284 -31.881 1.00 95.38 303 ARG A N 1
ATOM 2333 C CA . ARG A 1 303 ? 17.144 3.811 -30.767 1.00 95.38 303 ARG A CA 1
ATOM 2334 C C . ARG A 1 303 ? 16.264 2.722 -30.181 1.00 95.38 303 ARG A C 1
ATOM 2336 O O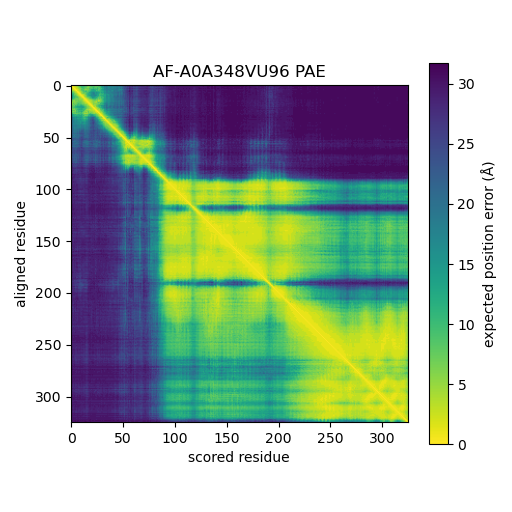 . ARG A 1 303 ? 15.595 1.991 -30.898 1.00 95.38 303 ARG A O 1
ATOM 2343 N N . HIS A 1 304 ? 16.223 2.647 -28.856 1.00 95.94 304 HIS A N 1
ATOM 2344 C CA . HIS A 1 304 ? 15.245 1.808 -28.179 1.00 95.94 304 HIS A CA 1
ATOM 2345 C C . HIS A 1 304 ? 13.889 2.528 -28.167 1.00 95.94 304 HIS A C 1
ATOM 2347 O O . HIS A 1 304 ? 13.837 3.703 -27.805 1.00 95.94 304 HIS A O 1
ATOM 2353 N N . VAL A 1 305 ? 12.785 1.838 -28.466 1.00 94.44 305 VAL A N 1
ATOM 2354 C CA . VAL A 1 305 ? 11.426 2.430 -28.571 1.00 94.44 305 VAL A CA 1
ATOM 2355 C C . VAL A 1 305 ? 10.990 3.207 -27.318 1.00 94.44 305 VAL A C 1
ATOM 2357 O O . VAL A 1 305 ? 10.191 4.136 -27.368 1.00 94.44 305 VAL A O 1
ATOM 2360 N N . ARG A 1 306 ? 11.540 2.825 -26.161 1.00 93.44 306 ARG A N 1
ATOM 2361 C CA . ARG A 1 306 ? 11.339 3.480 -24.850 1.00 93.44 306 ARG A CA 1
ATOM 2362 C C . ARG A 1 306 ? 12.552 4.252 -24.317 1.00 93.44 306 ARG A C 1
ATOM 2364 O O . ARG A 1 306 ? 12.477 4.771 -23.202 1.00 93.44 306 ARG A O 1
ATOM 2371 N N . GLY A 1 307 ? 13.655 4.243 -25.059 1.00 91.62 307 GLY A N 1
ATOM 2372 C CA . GLY A 1 307 ? 14.875 4.978 -24.738 1.00 91.62 307 GLY A CA 1
ATOM 2373 C C . GLY A 1 307 ? 14.739 6.457 -25.086 1.00 91.62 307 GLY A C 1
ATOM 2374 O O . GLY A 1 307 ? 13.872 6.861 -25.870 1.00 91.62 307 GLY A O 1
ATOM 2375 N N . ARG A 1 308 ? 15.592 7.278 -24.480 1.00 90.56 308 ARG A N 1
ATOM 2376 C CA . ARG A 1 308 ? 15.562 8.738 -24.667 1.00 90.56 308 ARG A CA 1
ATOM 2377 C C . ARG A 1 308 ? 16.610 9.231 -25.649 1.00 90.56 308 ARG A C 1
ATOM 2379 O O . ARG A 1 308 ? 16.420 10.296 -26.226 1.00 90.56 308 ARG A O 1
ATOM 2386 N N . SER A 1 309 ? 17.678 8.467 -25.843 1.00 93.31 309 SER A N 1
ATOM 2387 C CA . SER A 1 309 ? 18.782 8.857 -26.713 1.00 93.31 309 SER A CA 1
ATOM 2388 C C . SER A 1 309 ? 18.848 7.970 -27.951 1.00 93.31 309 SER A C 1
ATOM 2390 O O . SER A 1 309 ? 18.538 6.776 -27.909 1.00 93.31 309 SER A O 1
ATOM 2392 N N . ARG A 1 310 ? 19.277 8.567 -29.063 1.00 95.38 310 ARG A N 1
ATOM 2393 C CA . ARG A 1 310 ? 19.668 7.852 -30.276 1.00 95.38 310 ARG A CA 1
ATOM 2394 C C . ARG A 1 310 ? 21.183 7.689 -30.262 1.00 95.38 310 ARG A C 1
ATOM 2396 O O . ARG A 1 310 ? 21.902 8.604 -29.864 1.00 95.38 310 ARG A O 1
ATOM 2403 N N . TYR A 1 311 ? 21.673 6.541 -30.701 1.00 96.94 311 TYR A N 1
ATOM 2404 C CA . TYR A 1 311 ? 23.103 6.271 -30.807 1.00 96.94 311 TYR A CA 1
ATOM 2405 C C . TYR A 1 311 ? 23.486 6.126 -32.266 1.00 96.94 311 TYR A C 1
ATOM 2407 O O . TYR A 1 311 ? 22.815 5.395 -32.987 1.00 96.94 311 TYR A O 1
ATOM 2415 N N . VAL A 1 312 ? 24.543 6.813 -32.692 1.00 97.06 312 VAL A N 1
ATOM 2416 C CA . VAL A 1 312 ? 25.046 6.766 -34.068 1.00 97.06 312 VAL A CA 1
ATOM 2417 C C . VAL A 1 312 ? 26.441 6.155 -34.062 1.00 97.06 312 VAL A C 1
ATOM 2419 O O . VAL A 1 312 ? 27.321 6.656 -33.368 1.00 97.06 312 VAL A O 1
ATOM 2422 N N . ALA A 1 313 ? 26.636 5.072 -34.809 1.00 97.12 313 ALA A N 1
ATOM 2423 C CA . ALA A 1 313 ? 27.945 4.494 -35.080 1.00 97.12 313 ALA A CA 1
ATOM 2424 C C . ALA A 1 313 ? 28.435 4.965 -36.452 1.00 97.12 313 ALA A C 1
ATOM 2426 O O . ALA A 1 313 ? 27.683 4.894 -37.426 1.00 97.12 313 ALA A O 1
ATOM 2427 N N . LYS A 1 314 ? 29.677 5.445 -36.520 1.00 95.75 314 LYS A N 1
ATOM 2428 C CA . LYS A 1 314 ? 30.364 5.782 -37.778 1.00 95.75 314 LYS A CA 1
ATOM 2429 C C . LYS A 1 314 ? 31.115 4.569 -38.335 1.00 95.75 314 LYS A C 1
ATOM 2431 O O . LYS A 1 314 ? 31.161 3.529 -37.681 1.00 95.75 314 LYS A O 1
ATOM 2436 N N . SER A 1 315 ? 31.741 4.718 -39.501 1.00 93.19 315 SER A N 1
ATOM 2437 C CA . SER A 1 315 ? 32.472 3.645 -40.184 1.00 93.19 315 SER A CA 1
ATOM 2438 C C . SER A 1 315 ? 33.661 3.076 -39.395 1.00 93.19 315 SER A C 1
ATOM 2440 O O . SER A 1 315 ? 34.030 1.916 -39.574 1.00 93.19 315 SER A O 1
ATOM 2442 N N . ASP A 1 316 ? 34.211 3.842 -38.448 1.00 94.12 316 ASP A N 1
ATOM 2443 C CA . ASP A 1 316 ? 35.231 3.408 -37.480 1.00 94.12 316 ASP A CA 1
ATOM 2444 C C . ASP A 1 316 ? 34.650 2.715 -36.225 1.00 94.12 316 ASP A C 1
ATOM 2446 O O . ASP A 1 316 ? 35.369 2.410 -35.271 1.00 94.12 316 ASP A O 1
ATOM 2450 N N . CYS A 1 317 ? 33.336 2.488 -36.199 1.00 93.56 317 CYS A N 1
ATOM 2451 C CA . CYS A 1 317 ? 32.559 1.986 -35.069 1.00 93.56 317 CYS A CA 1
ATOM 2452 C C . CYS A 1 317 ? 32.680 2.803 -33.777 1.00 93.56 317 CYS A C 1
ATOM 2454 O O . CYS A 1 317 ? 32.339 2.316 -32.692 1.00 93.56 317 CYS A O 1
ATOM 2456 N N . THR A 1 318 ? 33.080 4.073 -33.871 1.00 95.44 318 THR A N 1
ATOM 2457 C CA . THR A 1 318 ? 32.904 5.013 -32.766 1.00 95.44 318 THR A CA 1
ATOM 2458 C C . THR A 1 318 ? 31.424 5.357 -32.623 1.00 95.44 318 THR A C 1
ATOM 2460 O O . THR A 1 318 ? 30.748 5.714 -33.589 1.00 95.44 318 THR A O 1
ATOM 2463 N N . VAL A 1 319 ? 30.898 5.215 -31.401 1.00 96.62 319 VAL A N 1
ATOM 2464 C CA . VAL A 1 319 ? 29.478 5.444 -31.105 1.00 96.62 319 VAL A CA 1
ATOM 2465 C C . VAL A 1 319 ? 29.295 6.772 -30.388 1.00 96.62 319 VAL A C 1
ATOM 2467 O O . VAL A 1 319 ? 29.818 6.970 -29.288 1.00 96.62 319 VAL A O 1
ATOM 2470 N N . THR A 1 320 ? 28.499 7.658 -30.975 1.00 96.06 320 THR A N 1
ATOM 2471 C CA . THR A 1 320 ? 28.127 8.949 -30.395 1.00 96.06 320 THR A CA 1
ATOM 2472 C C . THR A 1 320 ? 26.666 8.950 -29.947 1.00 96.06 320 THR A C 1
ATOM 2474 O O . THR A 1 320 ? 25.798 8.326 -30.557 1.00 96.06 320 THR A O 1
ATOM 2477 N N . GLU A 1 321 ? 26.389 9.627 -28.832 1.00 95.56 321 GLU A N 1
ATOM 2478 C CA . GLU A 1 321 ? 25.025 9.850 -28.342 1.00 95.56 321 GLU A CA 1
ATOM 2479 C C . GLU A 1 321 ? 24.466 11.124 -28.979 1.00 95.56 321 GLU A C 1
ATOM 2481 O O . GLU A 1 321 ? 25.053 12.199 -28.850 1.00 95.56 321 GLU A O 1
ATOM 2486 N N . VAL A 1 322 ? 23.308 11.013 -29.623 1.00 92.50 322 VAL A N 1
ATOM 2487 C CA . VAL A 1 322 ? 22.530 12.138 -30.139 1.00 92.50 322 VAL A CA 1
ATOM 2488 C C . VAL A 1 322 ? 21.259 12.233 -29.303 1.00 92.50 322 VAL A C 1
ATOM 2490 O O . VAL A 1 322 ? 20.388 11.360 -29.353 1.00 92.50 322 VAL A O 1
ATOM 2493 N N . ARG A 1 323 ? 21.164 13.288 -28.489 1.00 79.12 323 ARG A N 1
ATOM 2494 C CA . ARG A 1 323 ? 19.941 13.594 -27.739 1.00 79.12 323 ARG A CA 1
ATOM 2495 C C . ARG A 1 323 ? 18.981 14.337 -28.653 1.00 79.12 323 ARG A C 1
ATOM 2497 O O . ARG A 1 323 ? 19.330 15.398 -29.162 1.00 79.12 323 ARG A O 1
ATOM 2504 N N . GLU A 1 324 ? 17.788 13.787 -28.839 1.00 66.12 324 GLU A N 1
ATOM 2505 C CA . GLU A 1 324 ? 16.678 14.548 -29.408 1.00 66.12 324 GLU A CA 1
ATOM 2506 C C . GLU A 1 324 ? 16.196 15.530 -28.334 1.00 66.12 324 GLU A C 1
ATOM 2508 O O . GLU A 1 324 ? 15.974 15.135 -27.185 1.00 66.12 324 GLU A O 1
ATOM 2513 N N . GLN A 1 325 ? 16.172 16.816 -28.690 1.00 54.16 325 GLN A N 1
ATOM 2514 C CA . GLN A 1 325 ? 15.681 17.896 -27.832 1.00 54.16 325 GLN A CA 1
ATOM 2515 C C . GLN A 1 325 ? 14.165 17.823 -27.670 1.00 54.16 325 GLN A C 1
ATOM 2517 O O . GLN A 1 325 ? 13.488 17.473 -28.663 1.00 54.16 325 GLN A O 1
#

Sequence (325 aa):
MTVTVFSVVPGKVLYYSMSHGSRWLHGQAPSLPLGLMSSFAKQSGKIEEDHMAFCPKCGKEAVKEGSFCQGCGAKLPVQGGGPQGSVAASHLQESDYRTFIGKNADKYVAKFGHFSSGGEGSFAATWHWPAFFVPFFWMLYRKMYFWALLVFVIGAIPFAWLVMMPVIGLTGNYMYFNHARKKMAEAMISSEQSEVQRAVALARAGGVNSLIVILPVVLVPIIAILAAIAIPQFAAYRQRAFDMQAKSHVQNACYGVSAFFQQNPDRAEIDEGSLSQAGYTPLKDVELTILDPDRETFSLSARHVRGRSRYVAKSDCTVTEVREQ

Secondary structure (DSSP, 8-state):
-EEEE----TTSPEEEEEEETTEEEEEEEPPPPGGGTTSSTT----------PBPTTT--B--TT-SB-TTT-PBP---S-S-TTSTTGGG--HHHHHHHH-TTHHHHHHHHHHHHTTSTT-------HHHHH-HHHHHHHTT-HHHHHHHHHHHTSTTHHHHHHHHHHHHHHHHHHHHHHHHHHHHHHT----HHHHHHHHHHHSS--THHHHHHHHHHHHHHHHHHHHHHHHHHHHHHHHHHHHHHHHHHHHHHHHHHHHH-TT--B--HHHHHHTT----TTEEEEEEE-BTTT-EEEEEETT-SEEEEE-TT--EEEEE--

Nearest PDB structures (foldseek):
  8qqd-assembly1_d  TM=8.058E-01  e=8.272E-05  Thermus thermophilus
  5iyb-assembly1_I  TM=2.387E-01  e=8.943E+00  Homo sapiens

Radius of gyration: 46.3 Å; Cα contacts (8 Å, |Δi|>4): 388; chains: 1; bounding box: 93×50×135 Å

Solvent-accessible surface area (backbone atoms only — not comparable to full-atom values): 18996 Å² total; per-residue (Å²): 126,54,78,51,74,81,54,91,54,95,94,58,79,37,50,39,41,41,43,69,79,98,48,81,50,80,52,81,46,84,86,80,78,84,85,73,67,82,78,71,78,83,77,77,76,89,78,80,81,79,77,81,45,58,36,93,89,75,66,47,80,46,68,93,88,47,69,46,36,92,89,76,65,48,73,49,86,86,77,82,86,71,72,89,72,56,74,64,56,80,69,72,47,71,67,56,54,36,43,19,44,40,85,71,22,66,72,52,55,67,57,46,55,64,25,56,72,75,48,92,68,36,87,60,87,41,87,26,70,60,31,37,80,39,38,50,60,45,25,48,23,58,68,39,52,71,60,20,50,52,49,52,59,49,55,70,41,85,72,42,51,73,60,49,30,59,52,35,12,32,38,35,60,54,55,50,49,54,50,50,51,52,56,50,39,56,54,54,76,73,51,98,60,55,75,67,58,50,49,54,52,37,36,66,75,41,35,69,42,63,62,73,57,50,50,56,69,56,47,53,58,52,53,51,54,50,47,66,56,46,52,60,51,51,53,51,52,54,41,53,54,34,34,49,50,15,45,52,49,28,46,52,42,35,54,20,49,57,50,38,48,69,75,38,76,88,57,58,63,60,53,78,65,50,42,51,73,28,68,46,76,87,50,97,58,38,53,73,46,78,78,35,43,41,68,81,68,19,25,38,33,12,27,17,81,82,26,76,43,36,24,36,21,39,64,86,50,54,72,44,83,46,72,74,130

pLDDT: mean 79.22, std 20.51, range [30.2, 98.25]